Protein AF-A0A5Q3Q144-F1 (afdb_monomer)

Organism: NCBI:txid2665642

Structure (mmCIF, N/CA/C/O backbone):
data_AF-A0A5Q3Q144-F1
#
_entry.id   AF-A0A5Q3Q144-F1
#
loop_
_atom_site.group_PDB
_atom_site.id
_atom_site.type_symbol
_atom_site.label_atom_id
_atom_site.label_alt_id
_atom_site.label_comp_id
_atom_site.label_asym_id
_atom_site.label_entity_id
_atom_site.label_seq_id
_atom_site.pdbx_PDB_ins_code
_atom_site.Cartn_x
_atom_site.Cartn_y
_atom_site.Cartn_z
_atom_site.occupancy
_atom_site.B_iso_or_equiv
_atom_site.auth_seq_id
_atom_site.auth_comp_id
_atom_site.auth_asym_id
_atom_site.auth_atom_id
_atom_site.pdbx_PDB_model_num
ATOM 1 N N . MET A 1 1 ? 3.109 9.554 6.304 1.00 51.41 1 MET A N 1
ATOM 2 C CA . MET A 1 1 ? 3.417 8.828 5.054 1.00 51.41 1 MET A CA 1
ATOM 3 C C . MET A 1 1 ? 4.823 8.225 5.031 1.00 51.41 1 MET A C 1
ATOM 5 O O . MET A 1 1 ? 4.987 7.170 4.444 1.00 51.41 1 MET A O 1
ATOM 9 N N . SER A 1 2 ? 5.820 8.830 5.691 1.00 55.38 2 SER A N 1
ATOM 10 C CA . SER A 1 2 ? 7.223 8.410 5.558 1.00 55.38 2 SER A CA 1
ATOM 11 C C . SER A 1 2 ? 7.520 6.942 5.891 1.00 55.38 2 SER A C 1
ATOM 13 O O . SER A 1 2 ? 8.090 6.265 5.060 1.00 55.38 2 SER A O 1
ATOM 15 N N . ILE A 1 3 ? 7.108 6.381 7.034 1.00 58.44 3 ILE A N 1
ATOM 16 C CA . ILE A 1 3 ? 7.513 4.996 7.369 1.00 58.44 3 ILE A CA 1
ATOM 17 C C . ILE A 1 3 ? 6.917 3.928 6.423 1.00 58.44 3 ILE A C 1
ATOM 19 O O . ILE A 1 3 ? 7.567 2.921 6.159 1.00 58.44 3 ILE A O 1
ATOM 23 N N . LEU A 1 4 ? 5.719 4.167 5.869 1.00 63.44 4 LEU A N 1
ATOM 24 C CA . LEU A 1 4 ? 5.067 3.252 4.920 1.00 63.44 4 LEU A CA 1
ATOM 25 C C . LEU A 1 4 ? 5.776 3.209 3.560 1.00 63.44 4 LEU A C 1
ATOM 27 O O . LEU A 1 4 ? 5.794 2.166 2.915 1.00 63.44 4 LEU A O 1
ATOM 31 N N . SER A 1 5 ? 6.453 4.289 3.155 1.00 63.72 5 SER A N 1
ATOM 32 C CA . SER A 1 5 ? 7.066 4.366 1.823 1.00 63.72 5 SER A CA 1
ATOM 33 C C . SER A 1 5 ? 8.206 3.364 1.602 1.00 63.72 5 SER A C 1
ATOM 35 O O . SER A 1 5 ? 8.614 3.151 0.463 1.00 63.72 5 SER A O 1
ATOM 37 N N . ILE A 1 6 ? 8.738 2.762 2.674 1.00 68.62 6 ILE A N 1
ATOM 38 C CA . ILE A 1 6 ? 9.737 1.683 2.600 1.00 68.62 6 ILE A CA 1
ATOM 39 C C . ILE A 1 6 ? 9.110 0.388 2.067 1.00 68.62 6 ILE A C 1
ATOM 41 O O . ILE A 1 6 ? 9.762 -0.336 1.314 1.00 68.62 6 ILE A O 1
ATOM 45 N N . ASN A 1 7 ? 7.866 0.098 2.455 1.00 73.12 7 ASN A N 1
ATOM 46 C CA . ASN A 1 7 ? 7.149 -1.113 2.053 1.00 73.12 7 ASN A CA 1
ATOM 47 C C . ASN A 1 7 ? 6.651 -1.036 0.611 1.00 73.12 7 ASN A C 1
ATOM 49 O O . ASN A 1 7 ? 6.698 -2.013 -0.127 1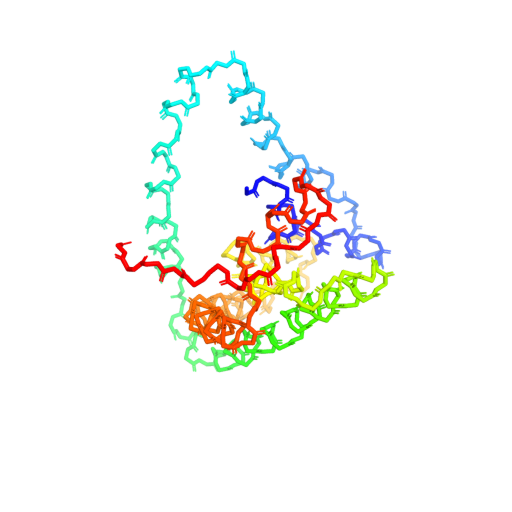.00 73.12 7 ASN A O 1
ATOM 53 N N . ASP A 1 8 ? 6.220 0.152 0.212 1.00 70.94 8 ASP A N 1
ATOM 54 C CA . ASP A 1 8 ? 5.483 0.354 -1.028 1.00 70.94 8 ASP A CA 1
ATOM 55 C C . ASP A 1 8 ? 6.368 0.236 -2.294 1.00 70.94 8 ASP A C 1
ATOM 57 O O . ASP A 1 8 ? 5.871 0.108 -3.411 1.00 70.94 8 ASP A O 1
ATOM 61 N N . GLY A 1 9 ? 7.697 0.267 -2.147 1.00 72.56 9 GLY A N 1
ATOM 62 C CA . GLY A 1 9 ? 8.653 0.220 -3.257 1.00 72.56 9 GLY A CA 1
ATOM 63 C C . GLY A 1 9 ? 9.299 -1.152 -3.515 1.00 72.56 9 GLY A C 1
ATOM 64 O O . GLY A 1 9 ? 9.099 -2.112 -2.771 1.00 72.56 9 GLY A O 1
ATOM 65 N N . PRO A 1 10 ? 10.189 -1.245 -4.523 1.00 76.56 10 PRO A N 1
ATOM 66 C CA . PRO A 1 10 ? 10.924 -2.474 -4.849 1.00 76.56 10 PRO A CA 1
ATOM 67 C C . PRO A 1 10 ? 11.823 -2.982 -3.714 1.00 76.56 10 PRO A C 1
ATOM 69 O O . PRO A 1 10 ? 12.289 -4.117 -3.754 1.00 76.56 10 PRO A O 1
ATOM 72 N N . PHE A 1 11 ? 12.085 -2.152 -2.704 1.00 78.62 11 PHE A N 1
ATOM 73 C CA . PHE A 1 11 ? 13.064 -2.412 -1.660 1.00 78.62 11 PHE A CA 1
ATOM 74 C C . PHE A 1 11 ? 12.832 -3.733 -0.909 1.00 78.62 11 PHE A C 1
ATOM 76 O O . PHE A 1 11 ? 13.734 -4.570 -0.886 1.0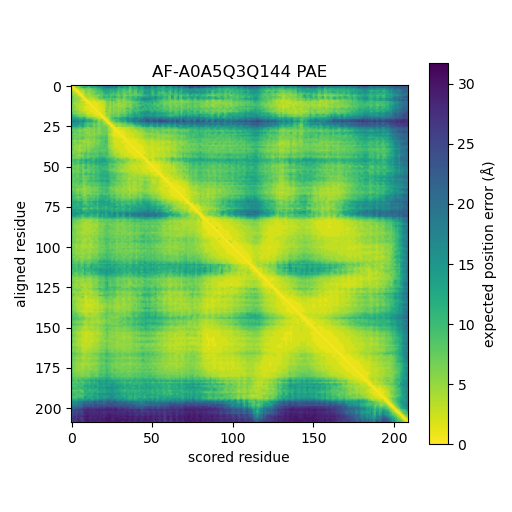0 78.62 11 PHE A O 1
ATOM 83 N N . LEU A 1 12 ? 11.638 -3.965 -0.348 1.00 79.12 12 LEU A N 1
ATOM 84 C CA . LEU A 1 12 ? 11.364 -5.211 0.382 1.00 79.12 12 LEU A CA 1
ATOM 85 C C . LEU A 1 12 ? 11.412 -6.445 -0.527 1.00 79.12 12 LEU A C 1
ATOM 87 O O . LEU A 1 12 ? 11.898 -7.495 -0.111 1.00 79.12 12 LEU A O 1
ATOM 91 N N . THR A 1 13 ? 10.972 -6.305 -1.781 1.00 80.50 13 THR A N 1
ATOM 92 C CA . THR A 1 13 ? 11.043 -7.390 -2.774 1.00 80.50 13 THR A CA 1
ATOM 93 C C . THR A 1 13 ? 12.497 -7.768 -3.054 1.00 80.50 13 THR A C 1
ATOM 95 O O . THR A 1 13 ? 12.847 -8.947 -3.058 1.00 80.50 13 THR A O 1
ATOM 98 N N . MET A 1 14 ? 13.374 -6.777 -3.212 1.00 78.25 14 MET A N 1
ATOM 99 C CA . MET A 1 14 ? 14.794 -7.024 -3.456 1.00 78.25 14 MET A CA 1
ATOM 100 C C . MET A 1 14 ? 15.524 -7.555 -2.212 1.00 78.25 14 MET A C 1
ATOM 102 O O . MET A 1 14 ? 16.430 -8.370 -2.363 1.00 78.25 14 MET A O 1
ATOM 106 N N . ILE A 1 15 ? 15.117 -7.187 -0.987 1.00 77.75 15 ILE A N 1
ATOM 107 C CA . ILE A 1 15 ? 15.613 -7.861 0.231 1.00 77.75 15 ILE A CA 1
ATOM 108 C C . ILE A 1 15 ? 15.224 -9.335 0.218 1.00 77.75 15 ILE A C 1
ATOM 110 O O . ILE A 1 15 ? 16.066 -10.178 0.511 1.00 77.75 15 ILE A O 1
ATOM 114 N N . ALA A 1 16 ? 13.969 -9.656 -0.107 1.00 79.25 16 ALA A N 1
ATOM 115 C CA . ALA A 1 16 ? 13.507 -11.039 -0.142 1.00 79.25 16 ALA A CA 1
ATOM 116 C C . ALA A 1 16 ? 14.292 -11.867 -1.174 1.00 79.25 16 ALA A C 1
ATOM 118 O O . ALA A 1 16 ? 14.718 -12.978 -0.864 1.00 79.25 16 ALA A O 1
ATOM 119 N N . MET A 1 17 ? 14.559 -11.308 -2.360 1.00 76.88 17 MET A N 1
ATOM 120 C CA . MET A 1 17 ? 15.412 -11.949 -3.370 1.00 76.88 17 MET A CA 1
ATOM 121 C C . MET A 1 17 ? 16.868 -12.091 -2.912 1.00 76.88 17 MET A C 1
ATOM 123 O O . MET A 1 17 ? 17.467 -13.148 -3.111 1.00 76.88 17 MET A O 1
ATOM 127 N N . GLY A 1 18 ? 17.423 -11.073 -2.249 1.00 75.25 18 GLY A N 1
ATOM 128 C CA . GLY A 1 18 ? 18.768 -11.139 -1.677 1.00 75.25 18 GLY A CA 1
ATOM 129 C C . GLY A 1 18 ? 18.888 -12.188 -0.567 1.00 75.25 18 GLY A C 1
ATOM 130 O O . GLY A 1 18 ? 19.831 -12.973 -0.551 1.00 75.25 18 GLY A O 1
ATOM 131 N N . ALA A 1 19 ? 17.890 -12.282 0.316 1.00 77.06 19 ALA A N 1
ATOM 132 C CA . ALA A 1 19 ? 17.816 -13.308 1.357 1.00 77.06 19 ALA A CA 1
ATOM 133 C C . ALA A 1 19 ? 17.632 -14.724 0.781 1.00 77.06 19 ALA A C 1
ATOM 135 O O . ALA A 1 19 ? 18.116 -15.690 1.368 1.00 77.06 19 ALA A O 1
ATOM 136 N N . ALA A 1 20 ? 16.973 -14.851 -0.375 1.00 76.94 20 ALA A N 1
ATOM 137 C CA . ALA A 1 20 ? 16.845 -16.104 -1.118 1.00 76.94 20 ALA A CA 1
ATOM 138 C C . ALA A 1 20 ? 18.122 -16.497 -1.893 1.00 76.94 20 ALA A C 1
ATOM 140 O O . ALA A 1 20 ? 18.143 -17.553 -2.523 1.00 76.94 20 ALA A O 1
ATOM 141 N N . GLY A 1 21 ? 19.178 -15.672 -1.859 1.00 69.50 21 GLY A N 1
ATOM 142 C CA . GLY A 1 21 ? 20.441 -15.919 -2.562 1.00 69.50 21 GLY A CA 1
ATOM 143 C C . GLY A 1 21 ? 20.379 -15.668 -4.071 1.00 69.50 21 GLY A C 1
ATOM 144 O O . GLY A 1 21 ? 21.269 -16.101 -4.796 1.00 69.50 21 GLY A O 1
ATOM 145 N N . LEU A 1 22 ? 19.331 -14.988 -4.546 1.00 63.69 22 LEU A N 1
ATOM 146 C CA . LEU A 1 22 ? 19.106 -14.699 -5.965 1.00 63.69 22 LEU A CA 1
ATOM 147 C C . LEU A 1 22 ? 19.745 -13.373 -6.412 1.00 63.69 22 LEU A C 1
ATOM 149 O O . LEU A 1 22 ? 19.757 -13.078 -7.602 1.00 63.69 22 LEU A O 1
ATOM 153 N N . ALA A 1 23 ? 20.250 -12.562 -5.474 1.00 60.78 23 ALA A N 1
ATOM 154 C CA . ALA A 1 23 ? 20.823 -11.246 -5.743 1.00 60.78 23 ALA A CA 1
ATOM 155 C C . ALA A 1 23 ? 21.783 -10.786 -4.634 1.00 60.78 23 ALA A C 1
ATOM 157 O O . ALA A 1 23 ? 21.628 -11.172 -3.474 1.00 60.78 23 ALA A O 1
ATOM 158 N N . ASP A 1 24 ? 22.717 -9.891 -4.968 1.00 64.94 24 ASP A N 1
ATOM 159 C CA . ASP A 1 24 ? 23.461 -9.127 -3.963 1.00 64.94 24 ASP A CA 1
ATOM 160 C C . ASP A 1 24 ? 22.521 -8.188 -3.190 1.00 64.94 24 ASP A C 1
ATOM 162 O O . ASP A 1 24 ? 21.544 -7.661 -3.731 1.00 64.94 24 ASP A O 1
ATOM 166 N N . PHE A 1 25 ? 22.817 -7.956 -1.905 1.00 65.75 25 PHE A N 1
ATOM 167 C CA . PHE A 1 25 ? 22.013 -7.066 -1.067 1.00 65.75 25 PHE A CA 1
ATOM 168 C C . PHE A 1 25 ? 21.933 -5.662 -1.705 1.00 65.75 25 PHE A C 1
ATOM 170 O O . PHE A 1 25 ? 22.972 -5.026 -1.910 1.00 65.75 25 PHE A O 1
ATOM 177 N N . PRO A 1 26 ? 20.728 -5.131 -1.989 1.00 69.25 26 PRO A N 1
ATOM 178 C CA . PRO A 1 26 ? 20.537 -3.926 -2.797 1.00 69.25 26 PRO A CA 1
ATOM 179 C C . PRO A 1 26 ? 20.768 -2.649 -1.965 1.00 69.25 26 PRO A C 1
ATOM 181 O O . PRO A 1 26 ? 19.877 -1.809 -1.814 1.00 69.25 26 PRO A O 1
ATOM 184 N N . LEU A 1 27 ? 21.973 -2.485 -1.408 1.00 71.75 27 LEU A N 1
ATOM 185 C CA . LEU A 1 27 ? 22.324 -1.390 -0.494 1.00 71.75 27 LEU A CA 1
ATOM 186 C C . LEU A 1 27 ? 22.074 -0.009 -1.118 1.00 71.75 27 LEU A C 1
ATOM 188 O O . LEU A 1 27 ? 21.616 0.908 -0.443 1.00 71.75 27 LEU A O 1
ATOM 192 N N . MET A 1 28 ? 22.318 0.133 -2.422 1.00 75.00 28 MET A N 1
ATOM 193 C CA . MET A 1 28 ? 22.065 1.390 -3.130 1.00 75.00 28 MET A CA 1
ATOM 194 C C . MET A 1 28 ? 20.574 1.711 -3.249 1.00 75.00 28 MET A C 1
ATOM 196 O O . MET A 1 28 ? 20.193 2.867 -3.089 1.00 75.00 28 MET A O 1
ATOM 200 N N . ALA A 1 29 ? 19.715 0.709 -3.453 1.00 72.56 29 ALA A N 1
ATOM 201 C CA . ALA A 1 29 ? 18.271 0.929 -3.478 1.00 72.56 29 ALA A CA 1
ATOM 202 C C . ALA A 1 29 ? 17.721 1.285 -2.089 1.00 72.56 29 ALA A C 1
ATOM 204 O O . ALA A 1 29 ? 16.831 2.127 -1.976 1.00 72.56 29 ALA A O 1
ATOM 205 N N . LEU A 1 30 ? 18.291 0.693 -1.033 1.00 71.00 30 LEU A N 1
ATOM 206 C CA . LEU A 1 30 ? 17.984 1.052 0.351 1.00 71.00 30 LEU A CA 1
ATOM 207 C C . LEU A 1 30 ? 18.304 2.522 0.632 1.00 71.00 30 LEU A C 1
ATOM 209 O O . LEU A 1 30 ? 17.456 3.270 1.122 1.00 71.00 30 LEU A O 1
ATOM 213 N N . LEU A 1 31 ? 19.521 2.945 0.288 1.00 77.81 31 LEU A N 1
ATOM 214 C CA . LEU A 1 31 ? 19.949 4.329 0.462 1.00 77.81 31 LEU A CA 1
ATOM 215 C C . LEU A 1 31 ? 19.088 5.283 -0.371 1.00 77.81 31 LEU A C 1
ATOM 217 O O . LEU A 1 31 ? 18.663 6.311 0.149 1.00 77.81 31 LEU A O 1
ATOM 221 N N . ALA A 1 32 ? 18.759 4.926 -1.615 1.00 78.19 32 ALA A N 1
ATOM 222 C CA . ALA A 1 32 ? 17.892 5.731 -2.473 1.00 78.19 32 ALA A CA 1
ATOM 223 C C . ALA A 1 32 ? 16.471 5.905 -1.905 1.00 78.19 32 ALA A C 1
ATOM 225 O O . ALA A 1 32 ? 15.884 6.972 -2.069 1.00 78.19 32 ALA A O 1
ATOM 226 N N . ALA A 1 33 ? 15.927 4.899 -1.213 1.00 73.44 33 ALA A N 1
ATOM 227 C CA . ALA A 1 33 ? 14.609 4.982 -0.582 1.00 73.44 33 ALA A CA 1
ATOM 228 C C . ALA A 1 33 ? 14.626 5.771 0.742 1.00 73.44 33 ALA A C 1
ATOM 230 O O . ALA A 1 33 ? 13.709 6.545 1.020 1.00 73.44 33 ALA A O 1
ATOM 231 N N . ILE A 1 34 ? 15.666 5.595 1.564 1.00 79.06 34 ILE A N 1
ATOM 232 C CA . ILE A 1 34 ? 15.762 6.227 2.890 1.00 79.06 34 ILE A CA 1
ATOM 233 C C . ILE A 1 34 ? 16.235 7.681 2.806 1.00 79.06 34 ILE A C 1
ATOM 235 O O . ILE A 1 34 ? 15.768 8.520 3.577 1.00 79.06 34 ILE A O 1
ATOM 239 N N . LEU A 1 35 ? 17.152 8.014 1.896 1.00 85.56 35 LEU A N 1
ATOM 240 C CA . LEU A 1 35 ? 17.786 9.334 1.865 1.00 85.56 35 LEU A CA 1
ATOM 241 C C . LEU A 1 35 ? 16.777 10.489 1.690 1.00 85.56 35 LEU A C 1
ATOM 243 O O . LEU A 1 35 ? 16.845 11.431 2.482 1.00 85.56 35 LEU A O 1
ATOM 247 N N . PRO A 1 36 ? 15.796 10.434 0.764 1.00 84.19 36 PRO A N 1
ATOM 248 C CA . PRO A 1 36 ? 14.777 11.479 0.646 1.00 84.19 36 PRO A CA 1
ATOM 249 C C . PRO A 1 36 ? 13.930 11.615 1.913 1.00 84.19 36 PRO A C 1
ATOM 251 O O . PRO A 1 36 ? 13.576 12.725 2.309 1.00 84.19 36 PRO A O 1
ATOM 254 N N . MET A 1 37 ? 13.648 10.495 2.584 1.00 83.81 37 MET A N 1
ATOM 255 C CA . MET A 1 37 ? 12.914 10.489 3.845 1.00 83.81 37 MET A CA 1
ATOM 256 C C . MET A 1 37 ? 13.701 11.192 4.951 1.00 83.81 37 MET A C 1
ATOM 258 O O . MET A 1 37 ? 13.143 12.040 5.646 1.00 83.81 37 MET A O 1
ATOM 262 N N . LEU A 1 38 ? 14.986 10.861 5.106 1.00 86.31 38 LEU A N 1
ATOM 263 C CA . LEU A 1 38 ? 15.853 11.485 6.105 1.00 86.31 38 LEU A CA 1
ATOM 264 C C . LEU A 1 38 ? 16.005 12.981 5.847 1.00 86.31 38 LEU A C 1
ATOM 266 O O . LEU A 1 38 ? 15.878 13.774 6.777 1.00 86.31 38 LEU A O 1
ATOM 270 N N . LEU A 1 39 ? 16.218 13.374 4.591 1.00 88.19 39 LEU A N 1
ATOM 271 C CA . LEU A 1 39 ? 16.302 14.782 4.213 1.00 88.19 39 LEU A CA 1
ATOM 272 C C . LEU A 1 39 ? 14.996 15.519 4.523 1.00 88.19 39 LEU A C 1
ATOM 274 O O . LEU A 1 39 ? 15.032 16.573 5.155 1.00 88.19 39 LEU A O 1
ATOM 278 N N . GLY A 1 40 ? 13.847 14.947 4.153 1.00 87.38 40 GLY A N 1
ATOM 279 C CA . GLY A 1 40 ? 12.536 15.517 4.468 1.00 87.38 40 GLY A CA 1
ATOM 280 C C . GLY A 1 40 ? 12.287 15.633 5.974 1.00 87.38 40 GLY A C 1
ATOM 281 O O . GLY A 1 40 ? 11.788 16.656 6.437 1.00 87.38 40 GLY A O 1
ATOM 282 N N . PHE A 1 41 ? 12.691 14.627 6.753 1.00 87.31 41 PHE A N 1
ATOM 283 C CA . PHE A 1 41 ? 12.573 14.631 8.211 1.00 87.31 41 PHE A CA 1
ATOM 284 C C . PHE A 1 41 ? 13.456 15.701 8.864 1.00 87.31 41 PHE A C 1
ATOM 286 O O . PHE A 1 41 ? 12.990 16.436 9.734 1.00 87.31 41 PHE A O 1
ATOM 293 N N . ILE A 1 42 ? 14.719 15.815 8.444 1.00 91.19 42 ILE A N 1
ATOM 294 C CA . ILE A 1 42 ? 15.658 16.810 8.978 1.00 91.19 42 ILE A CA 1
ATOM 295 C C . ILE A 1 42 ? 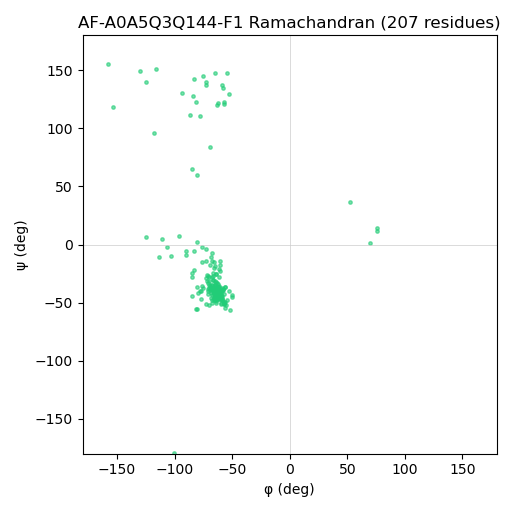15.190 18.223 8.614 1.00 91.19 42 ILE A C 1
ATOM 297 O O . ILE A 1 42 ? 15.115 19.084 9.487 1.00 91.19 42 ILE A O 1
ATOM 301 N N . LEU A 1 43 ? 14.825 18.460 7.351 1.00 89.31 43 LEU A N 1
ATOM 302 C CA . LEU A 1 43 ? 14.367 19.771 6.884 1.00 89.31 43 LEU A CA 1
ATOM 303 C C . LEU A 1 43 ? 13.033 20.179 7.520 1.00 89.31 43 LEU A C 1
ATOM 305 O O . LEU A 1 43 ? 12.884 21.328 7.932 1.00 89.31 43 LEU A O 1
ATOM 309 N N . GLY A 1 44 ? 12.089 19.243 7.638 1.00 87.25 44 GLY A N 1
ATOM 310 C CA . GLY A 1 44 ? 10.773 19.496 8.223 1.00 87.25 44 GLY A CA 1
ATOM 311 C C . GLY A 1 44 ? 10.818 19.806 9.720 1.00 87.25 44 GLY A C 1
ATOM 312 O O . GLY A 1 44 ? 10.040 20.635 10.184 1.00 87.25 44 GLY A O 1
ATOM 313 N N . ASN A 1 45 ? 11.743 19.185 10.464 1.00 90.12 45 ASN A N 1
ATOM 314 C CA . ASN A 1 45 ? 11.949 19.481 11.886 1.00 90.12 45 ASN A CA 1
ATOM 315 C C . ASN A 1 45 ? 12.877 20.684 12.124 1.00 90.12 45 ASN A C 1
ATOM 317 O O . ASN A 1 45 ? 12.761 21.351 13.147 1.00 90.12 45 ASN A O 1
ATOM 321 N N . GLY A 1 46 ? 13.809 20.959 11.207 1.00 90.81 46 GLY A N 1
ATOM 322 C CA . GLY A 1 46 ? 14.802 22.024 11.357 1.00 90.81 46 GLY A CA 1
ATOM 323 C C . GLY A 1 46 ? 14.312 23.420 10.965 1.00 90.81 46 GLY A C 1
ATOM 324 O O . GLY A 1 46 ? 14.900 24.410 11.398 1.00 90.81 46 GLY A O 1
ATOM 325 N N . SER A 1 47 ? 13.263 23.539 10.143 1.00 92.44 47 SER A N 1
ATOM 326 C CA . SER A 1 47 ? 12.742 24.840 9.709 1.00 92.44 47 SER A CA 1
ATOM 327 C C . SER A 1 47 ? 11.256 24.793 9.355 1.00 92.44 47 SER A C 1
ATOM 329 O O . SER A 1 47 ? 10.860 24.166 8.372 1.00 92.44 47 SER A O 1
ATOM 331 N N . GLU A 1 48 ? 10.436 25.558 10.083 1.00 89.25 48 GLU A N 1
ATOM 332 C CA . GLU A 1 48 ? 9.013 25.718 9.747 1.00 89.25 48 GLU A CA 1
ATOM 333 C C . GLU A 1 48 ? 8.812 26.346 8.364 1.00 89.25 48 GLU A C 1
ATOM 335 O O . GLU A 1 48 ? 7.949 25.914 7.610 1.00 89.25 48 GLU A O 1
ATOM 340 N N . ARG A 1 49 ? 9.676 27.288 7.962 1.00 90.38 49 ARG A N 1
ATOM 341 C CA . ARG A 1 49 ? 9.602 27.906 6.631 1.00 90.38 49 ARG A CA 1
ATOM 342 C C . ARG A 1 49 ? 9.826 26.888 5.510 1.00 90.38 49 ARG A C 1
ATOM 344 O O . ARG A 1 49 ? 9.160 26.966 4.482 1.00 90.38 49 ARG A O 1
ATOM 351 N N . ALA A 1 50 ? 10.758 25.948 5.691 1.00 86.19 50 ALA A N 1
ATOM 352 C CA . ALA A 1 50 ? 10.995 24.882 4.719 1.00 86.19 50 ALA A CA 1
ATOM 353 C C . ALA A 1 50 ? 9.816 23.899 4.670 1.00 86.19 50 ALA A C 1
ATOM 355 O O . ALA A 1 50 ? 9.381 23.527 3.580 1.00 86.19 50 ALA A O 1
ATOM 356 N N . ARG A 1 51 ? 9.259 23.530 5.832 1.00 87.62 51 ARG A N 1
ATOM 357 C CA . ARG A 1 51 ? 8.050 22.699 5.929 1.00 87.62 51 ARG A CA 1
ATOM 358 C C . ARG A 1 51 ? 6.879 23.330 5.177 1.00 87.62 51 ARG A C 1
ATOM 360 O O . ARG A 1 51 ? 6.273 22.669 4.340 1.00 87.62 51 ARG A O 1
ATOM 367 N N . ASP A 1 52 ? 6.596 24.601 5.439 1.00 89.31 52 ASP A N 1
ATOM 368 C CA . ASP A 1 52 ? 5.436 25.291 4.870 1.00 89.31 52 ASP A CA 1
ATOM 369 C C . ASP A 1 52 ? 5.609 25.541 3.363 1.00 89.31 52 ASP A C 1
ATOM 371 O O . ASP A 1 52 ? 4.641 25.481 2.605 1.00 89.31 52 ASP A O 1
ATOM 375 N N . PHE A 1 53 ? 6.851 25.743 2.906 1.00 89.44 53 PHE A N 1
ATOM 376 C CA . PHE A 1 53 ? 7.180 25.823 1.482 1.00 89.44 53 PHE A CA 1
ATOM 377 C C . PHE A 1 53 ? 6.982 24.484 0.747 1.00 89.44 53 PHE A C 1
ATOM 379 O O . PHE A 1 53 ? 6.508 24.475 -0.388 1.00 89.44 53 PHE A O 1
ATOM 386 N N . LEU A 1 54 ? 7.319 23.354 1.380 1.00 86.75 54 LEU A N 1
ATOM 387 C CA . LEU A 1 54 ? 7.219 22.016 0.778 1.00 86.75 54 LEU A CA 1
ATOM 388 C C . LEU A 1 54 ? 5.822 21.385 0.907 1.00 86.75 54 LEU A C 1
ATOM 390 O O . LEU A 1 54 ? 5.453 20.562 0.070 1.00 86.75 54 LEU A O 1
ATOM 394 N N . ALA A 1 55 ? 5.026 21.785 1.904 1.00 85.00 55 ALA A N 1
ATOM 395 C CA . ALA A 1 55 ? 3.674 21.276 2.154 1.00 85.00 55 ALA A CA 1
ATOM 396 C C . ALA A 1 55 ? 2.728 21.279 0.927 1.00 85.00 55 ALA A C 1
ATOM 398 O O . ALA A 1 55 ? 2.058 20.270 0.693 1.00 85.00 55 ALA A O 1
ATOM 399 N N . PRO A 1 56 ? 2.645 22.342 0.097 1.00 86.88 56 PRO A N 1
ATOM 400 C CA . PRO A 1 56 ? 1.806 22.313 -1.105 1.00 86.88 56 PRO A CA 1
ATOM 401 C C . PRO A 1 56 ? 2.333 21.376 -2.205 1.00 86.88 56 PRO A C 1
ATOM 403 O O . PRO A 1 56 ? 1.565 21.001 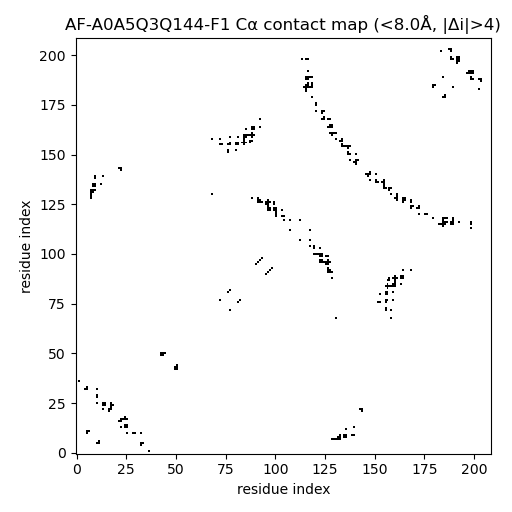-3.092 1.00 86.88 56 PRO A O 1
ATOM 406 N N . GLY A 1 57 ? 3.608 20.970 -2.149 1.00 85.38 57 GLY A N 1
ATOM 407 C CA . GLY A 1 57 ? 4.227 20.088 -3.137 1.00 85.38 57 GLY A CA 1
ATOM 408 C C . GLY A 1 57 ? 3.531 18.731 -3.242 1.00 85.38 57 GLY A C 1
ATOM 409 O O . GLY A 1 57 ? 3.286 18.258 -4.348 1.00 85.38 57 GLY A O 1
ATOM 410 N N . GLU A 1 58 ? 3.116 18.146 -2.115 1.00 81.31 58 GLU A N 1
ATOM 411 C CA . GLU A 1 58 ? 2.397 16.864 -2.092 1.00 81.31 58 GLU A CA 1
ATOM 412 C C . GLU A 1 58 ? 1.098 16.923 -2.910 1.00 81.31 58 GLU A C 1
ATOM 414 O O . GLU A 1 58 ? 0.845 16.066 -3.758 1.00 81.31 58 GLU A O 1
ATOM 419 N N . ARG A 1 59 ? 0.303 17.984 -2.720 1.00 84.44 59 ARG A N 1
ATOM 420 C CA . ARG A 1 59 ? -0.987 18.163 -3.407 1.00 84.44 59 ARG A CA 1
ATOM 421 C C . ARG A 1 59 ? -0.831 18.321 -4.915 1.00 84.44 59 ARG A C 1
ATOM 423 O O . ARG A 1 59 ? -1.721 17.918 -5.657 1.00 84.44 59 ARG A O 1
ATOM 430 N N . LEU A 1 60 ? 0.281 18.907 -5.359 1.00 87.62 60 LEU A N 1
ATOM 431 C CA . LEU A 1 60 ? 0.601 19.041 -6.778 1.00 87.62 60 LEU A CA 1
ATOM 432 C C . LEU A 1 60 ? 1.102 17.719 -7.364 1.00 87.62 60 LEU A C 1
ATOM 434 O O . LEU A 1 60 ? 0.713 17.373 -8.472 1.00 87.62 60 LEU A O 1
ATOM 438 N N . ILE A 1 61 ? 1.916 16.954 -6.632 1.00 86.25 61 ILE A N 1
ATOM 439 C CA . ILE A 1 61 ? 2.499 15.701 -7.133 1.00 86.25 61 ILE A CA 1
ATOM 440 C C . ILE A 1 61 ? 1.428 14.633 -7.385 1.00 86.25 61 ILE A C 1
ATOM 442 O O . ILE A 1 61 ? 1.529 13.927 -8.384 1.00 86.25 61 ILE A O 1
ATOM 446 N N . ILE A 1 62 ? 0.389 14.529 -6.545 1.00 85.12 62 ILE A N 1
ATOM 447 C CA . ILE A 1 62 ? -0.670 13.506 -6.679 1.00 85.12 62 ILE A CA 1
ATOM 448 C C . ILE A 1 62 ? -1.298 13.465 -8.092 1.00 85.12 62 ILE A C 1
ATOM 450 O O . ILE A 1 62 ? -1.255 12.401 -8.716 1.00 85.12 62 ILE A O 1
ATOM 454 N N . PRO A 1 63 ? -1.855 14.562 -8.648 1.00 85.44 63 PRO A N 1
ATOM 455 C CA . PRO A 1 63 ? -2.453 14.531 -9.982 1.00 85.44 63 PRO A CA 1
ATOM 456 C C . PRO A 1 63 ? -1.433 14.273 -11.100 1.00 85.44 63 PRO A C 1
ATOM 458 O O . PRO A 1 63 ? -1.759 13.563 -12.049 1.00 85.44 63 PRO A O 1
ATOM 461 N N . PHE A 1 64 ? -0.197 14.779 -10.998 1.00 88.12 64 PHE A N 1
ATOM 462 C CA . PHE A 1 64 ? 0.843 14.502 -12.001 1.00 88.12 64 PHE A CA 1
ATOM 463 C C . PHE A 1 64 ? 1.312 13.047 -11.963 1.00 88.12 64 PHE A C 1
ATOM 465 O O . PHE A 1 64 ? 1.500 12.444 -13.016 1.00 88.12 64 PHE A O 1
ATOM 472 N N . ALA A 1 65 ? 1.455 12.462 -10.772 1.00 82.31 65 ALA A N 1
ATOM 473 C CA . ALA A 1 65 ? 1.792 11.054 -10.603 1.00 82.31 65 ALA A CA 1
ATOM 474 C C . ALA A 1 65 ? 0.676 10.156 -11.152 1.00 82.31 65 ALA A C 1
ATOM 476 O O . ALA A 1 65 ? 0.959 9.208 -11.881 1.00 82.31 65 ALA A O 1
ATOM 477 N N . ALA A 1 66 ? -0.588 10.492 -10.875 1.00 82.12 66 ALA A N 1
ATOM 478 C CA . ALA A 1 66 ? -1.737 9.782 -11.432 1.00 82.12 66 ALA A CA 1
ATOM 479 C C . ALA A 1 66 ? -1.801 9.899 -12.965 1.00 82.12 66 ALA A C 1
ATOM 481 O O . ALA A 1 66 ? -2.051 8.907 -13.647 1.00 82.12 66 ALA A O 1
ATOM 482 N N . PHE A 1 67 ? -1.527 11.085 -13.518 1.00 85.56 67 PHE A N 1
ATOM 483 C CA . PHE A 1 67 ? -1.477 11.292 -14.964 1.00 85.56 67 PHE A CA 1
ATOM 484 C C . PHE A 1 67 ? -0.331 10.514 -15.617 1.00 85.56 67 PHE A C 1
ATOM 486 O O . PHE A 1 67 ? -0.559 9.825 -16.604 1.00 85.56 67 PHE A O 1
ATOM 493 N N . ALA A 1 68 ? 0.881 10.579 -15.060 1.00 83.62 68 ALA A N 1
ATOM 494 C CA . ALA A 1 68 ? 2.035 9.836 -15.562 1.00 83.62 68 ALA A CA 1
ATOM 495 C C . ALA A 1 68 ? 1.798 8.319 -15.515 1.00 83.62 68 ALA A C 1
ATOM 497 O O . ALA A 1 68 ? 2.127 7.616 -16.468 1.00 83.62 68 ALA A O 1
ATOM 498 N N . LEU A 1 69 ? 1.166 7.828 -14.444 1.00 79.69 69 LEU A N 1
ATOM 499 C CA . LEU A 1 69 ? 0.749 6.434 -14.315 1.00 79.69 69 LEU A CA 1
ATOM 500 C C . LEU A 1 69 ? -0.264 6.059 -15.400 1.00 79.69 69 LEU A C 1
ATOM 502 O O . LEU A 1 69 ? -0.085 5.043 -16.058 1.00 79.69 69 LEU A O 1
ATOM 506 N N . GLY A 1 70 ? -1.281 6.892 -15.634 1.00 78.12 70 GLY A N 1
ATOM 507 C CA . GLY A 1 70 ? -2.260 6.671 -16.701 1.00 78.12 70 GLY A CA 1
ATOM 508 C C . GLY A 1 70 ? -1.646 6.704 -18.105 1.00 78.12 70 GLY A C 1
ATOM 509 O O . GLY A 1 70 ? -1.958 5.853 -18.931 1.00 78.12 70 GLY A O 1
ATOM 510 N N . ALA A 1 71 ? -0.746 7.653 -18.364 1.00 82.69 71 ALA A N 1
ATOM 511 C CA . ALA A 1 71 ? -0.076 7.823 -19.652 1.00 82.69 71 ALA A CA 1
ATOM 512 C C . ALA A 1 71 ? 0.954 6.719 -19.951 1.00 82.69 71 ALA A C 1
ATOM 514 O O . ALA A 1 71 ? 1.223 6.437 -21.115 1.00 82.69 71 ALA A O 1
ATOM 515 N N . GLY A 1 72 ? 1.532 6.101 -18.917 1.00 75.50 72 GLY A N 1
ATOM 516 C CA . GLY A 1 72 ? 2.519 5.027 -19.049 1.00 75.50 72 GLY A CA 1
ATOM 517 C C . GLY A 1 72 ? 1.931 3.629 -19.271 1.00 75.50 72 GLY A C 1
ATOM 518 O O . GLY A 1 72 ? 2.694 2.686 -19.469 1.00 75.50 72 GLY A O 1
ATOM 519 N N . ILE A 1 73 ? 0.604 3.463 -19.221 1.00 75.00 73 ILE A N 1
ATOM 520 C CA . ILE A 1 73 ? -0.046 2.160 -19.411 1.00 75.00 73 ILE A CA 1
ATOM 521 C C . ILE A 1 73 ? -0.167 1.837 -20.906 1.00 75.00 73 ILE A C 1
ATOM 523 O O . ILE A 1 73 ? -0.815 2.554 -21.665 1.00 75.00 73 ILE A O 1
ATOM 527 N N . ASP A 1 74 ? 0.396 0.699 -21.317 1.00 77.38 74 ASP A N 1
ATOM 528 C CA . ASP A 1 74 ? 0.181 0.137 -22.652 1.00 77.38 74 ASP A CA 1
ATOM 529 C C . ASP A 1 74 ? -1.188 -0.557 -22.720 1.00 77.38 74 ASP A C 1
ATOM 531 O O . ASP A 1 74 ? -1.402 -1.616 -22.121 1.00 77.38 74 ASP A O 1
ATOM 535 N N . PHE A 1 75 ? -2.124 0.029 -23.472 1.00 73.75 75 PHE A N 1
ATOM 536 C CA . PHE A 1 75 ? -3.473 -0.514 -23.648 1.00 73.75 75 PHE A CA 1
ATOM 537 C C . PHE A 1 75 ? -3.504 -1.870 -24.361 1.00 73.75 75 PHE A C 1
ATOM 539 O O . PHE A 1 75 ? -4.429 -2.647 -24.131 1.00 73.75 75 PHE A O 1
ATOM 546 N N . THR A 1 76 ? -2.504 -2.186 -25.184 1.00 77.50 76 THR A N 1
ATOM 547 C CA . THR A 1 76 ? -2.389 -3.480 -25.874 1.00 77.50 76 THR A CA 1
ATOM 548 C C . THR A 1 76 ? -2.102 -4.585 -24.865 1.00 77.50 76 THR A C 1
ATOM 550 O O . THR A 1 76 ? -2.760 -5.628 -24.859 1.00 77.50 76 THR A O 1
ATOM 553 N N . VAL A 1 77 ? -1.159 -4.326 -23.954 1.00 71.38 77 VAL A N 1
ATOM 554 C CA . VAL A 1 77 ? -0.813 -5.247 -22.865 1.00 71.38 77 VAL A CA 1
ATOM 555 C C . VAL A 1 77 ? -1.937 -5.285 -21.829 1.00 71.38 77 VAL A C 1
ATOM 557 O O . VAL A 1 77 ? -2.311 -6.363 -21.376 1.00 71.38 77 VAL A O 1
ATOM 560 N N . LEU A 1 78 ? -2.558 -4.146 -21.505 1.00 72.50 78 LEU A N 1
ATOM 561 C CA . LEU A 1 78 ? -3.695 -4.092 -20.583 1.00 72.50 78 LEU A CA 1
ATOM 562 C C . LEU A 1 78 ? -4.908 -4.877 -21.107 1.00 72.50 78 LEU A C 1
ATOM 564 O O . LEU A 1 78 ? -5.543 -5.594 -20.337 1.00 72.50 78 LEU A O 1
ATOM 568 N N . ALA A 1 79 ? -5.220 -4.792 -22.400 1.00 73.88 79 ALA A N 1
ATOM 569 C CA . ALA A 1 79 ? -6.324 -5.544 -22.995 1.00 73.88 79 ALA A CA 1
ATOM 570 C C . ALA A 1 79 ? -6.081 -7.064 -22.960 1.00 73.88 79 ALA A C 1
ATOM 572 O O . ALA A 1 79 ? -7.027 -7.828 -22.783 1.00 73.88 79 ALA A O 1
ATOM 573 N N . GLY A 1 80 ? -4.823 -7.502 -23.089 1.00 76.56 80 GLY A N 1
ATOM 574 C CA . GLY A 1 80 ? -4.452 -8.917 -23.023 1.00 76.56 80 GLY A CA 1
ATOM 575 C C . GLY A 1 80 ? -4.319 -9.457 -21.594 1.00 76.56 80 GLY A C 1
ATOM 576 O O . GLY A 1 80 ? -4.964 -10.439 -21.231 1.00 76.56 80 GLY A O 1
ATOM 577 N N . SER A 1 81 ? -3.481 -8.830 -20.766 1.00 71.75 81 SER A N 1
ATOM 578 C CA . SER A 1 81 ? -3.107 -9.325 -19.431 1.00 71.75 81 SER A CA 1
ATOM 579 C C . SER A 1 81 ? -3.744 -8.562 -18.265 1.00 71.75 81 SER A C 1
ATOM 581 O O . SER A 1 81 ? -3.531 -8.932 -17.108 1.00 71.75 81 SER A O 1
ATOM 583 N N . GLY A 1 82 ? -4.532 -7.516 -18.523 1.00 77.69 82 GLY A N 1
ATOM 584 C CA . GLY A 1 82 ? -5.133 -6.674 -17.483 1.00 77.69 82 GLY A CA 1
ATOM 585 C C . GLY A 1 82 ? -6.186 -7.386 -16.638 1.00 77.69 82 GLY A C 1
ATOM 586 O O . GLY A 1 82 ? -6.302 -7.085 -15.455 1.00 77.69 82 GLY A O 1
ATOM 587 N N . ALA A 1 83 ? -6.882 -8.392 -17.181 1.00 84.94 83 ALA A N 1
ATOM 588 C CA . ALA A 1 83 ? -7.821 -9.208 -16.404 1.00 84.94 83 ALA A CA 1
ATOM 589 C C . ALA A 1 83 ? -7.131 -9.914 -15.220 1.00 84.94 83 ALA A C 1
ATOM 591 O O . ALA A 1 83 ? -7.671 -9.952 -14.115 1.00 84.94 83 ALA A O 1
ATOM 592 N N . ILE A 1 84 ? -5.901 -10.403 -15.430 1.00 89.94 84 ILE A N 1
ATOM 593 C CA . ILE A 1 84 ? -5.075 -10.994 -14.368 1.00 89.94 84 ILE A CA 1
ATOM 594 C C . ILE A 1 84 ? -4.675 -9.920 -13.352 1.00 89.94 84 ILE A C 1
ATOM 596 O O . ILE A 1 84 ? -4.713 -10.174 -12.155 1.00 89.94 84 ILE A O 1
ATOM 600 N N . GLY A 1 85 ? -4.353 -8.706 -13.805 1.00 88.81 85 GLY A N 1
ATOM 601 C CA . GLY A 1 85 ? -4.041 -7.583 -12.919 1.00 88.81 85 GLY A CA 1
ATOM 602 C C . GLY A 1 85 ? -5.225 -7.127 -12.056 1.00 88.81 85 GLY A C 1
ATOM 603 O O . GLY A 1 85 ? -5.047 -6.832 -10.878 1.00 88.81 85 GLY A O 1
ATOM 604 N N . ILE A 1 86 ? -6.450 -7.146 -12.590 1.00 90.12 86 ILE A N 1
ATOM 605 C CA . ILE A 1 86 ? -7.671 -6.886 -11.807 1.00 90.12 86 ILE A CA 1
ATOM 606 C C . ILE A 1 86 ? -7.855 -7.971 -10.745 1.00 90.12 86 ILE A C 1
ATOM 608 O O . ILE A 1 86 ? -8.067 -7.662 -9.572 1.00 90.12 86 ILE A O 1
ATOM 612 N N . ALA A 1 87 ? -7.736 -9.243 -11.137 1.00 92.12 87 ALA A N 1
ATOM 613 C CA . ALA A 1 87 ? -7.813 -10.358 -10.199 1.00 92.12 87 ALA A CA 1
ATOM 614 C C . ALA A 1 87 ? -6.732 -10.256 -9.111 1.00 92.12 87 ALA A C 1
ATOM 616 O O . ALA A 1 87 ? -7.028 -10.486 -7.941 1.00 92.12 87 ALA A O 1
ATOM 617 N N . LEU A 1 88 ? -5.514 -9.843 -9.477 1.00 92.00 88 LEU A N 1
ATOM 618 C CA . LEU A 1 88 ? -4.417 -9.591 -8.548 1.00 92.00 88 LEU A CA 1
ATOM 619 C C . LEU A 1 88 ? -4.753 -8.453 -7.577 1.00 92.00 88 LEU A C 1
ATOM 621 O O . LEU A 1 88 ? -4.582 -8.626 -6.378 1.00 92.00 88 LEU A O 1
ATOM 625 N N . GLY A 1 89 ? -5.294 -7.329 -8.056 1.00 91.19 89 GLY A N 1
ATOM 626 C CA . GLY A 1 89 ? -5.719 -6.218 -7.197 1.00 91.19 89 GLY A CA 1
ATOM 627 C C . GLY A 1 89 ? -6.798 -6.628 -6.192 1.00 91.19 89 GLY A C 1
ATOM 628 O O . GLY A 1 89 ? -6.696 -6.322 -5.005 1.00 91.19 89 GLY A O 1
ATOM 629 N N . LEU A 1 90 ? -7.799 -7.391 -6.637 1.00 92.50 90 LEU A N 1
ATOM 630 C CA . LEU A 1 90 ? -8.828 -7.943 -5.750 1.00 92.50 90 LEU A CA 1
ATOM 631 C C . LEU A 1 90 ? -8.243 -8.945 -4.748 1.00 92.50 90 LEU A C 1
ATOM 633 O O . LEU A 1 90 ? -8.596 -8.912 -3.568 1.00 92.50 90 LEU A O 1
ATOM 637 N N . ALA A 1 91 ? -7.326 -9.806 -5.192 1.00 93.00 91 ALA A N 1
ATOM 638 C CA . ALA A 1 91 ? -6.617 -10.729 -4.318 1.00 93.00 91 ALA A CA 1
ATOM 639 C C . ALA A 1 91 ? -5.807 -9.969 -3.256 1.00 93.00 91 ALA A C 1
ATOM 641 O O . ALA A 1 91 ? -5.887 -10.323 -2.084 1.00 93.00 91 ALA A O 1
ATOM 642 N N . THR A 1 92 ? -5.109 -8.888 -3.613 1.00 91.00 92 THR A N 1
ATOM 643 C CA . THR A 1 92 ? -4.384 -8.041 -2.652 1.00 91.00 92 THR A CA 1
ATOM 644 C C . THR A 1 92 ? -5.321 -7.460 -1.597 1.00 91.00 92 THR A C 1
ATOM 646 O O . THR A 1 92 ? -5.019 -7.538 -0.406 1.00 91.00 92 THR A O 1
ATOM 649 N N . VAL A 1 93 ? -6.492 -6.955 -1.999 1.00 90.69 93 VAL A N 1
ATOM 650 C CA . VAL A 1 93 ? -7.487 -6.423 -1.052 1.00 90.69 93 VAL A CA 1
ATOM 651 C C . VAL A 1 93 ? -7.949 -7.500 -0.068 1.00 90.69 93 VAL A C 1
ATOM 653 O O . VAL A 1 93 ? -8.068 -7.241 1.130 1.00 90.69 93 VAL A O 1
ATOM 656 N N . ILE A 1 94 ? -8.183 -8.719 -0.557 1.00 90.31 94 ILE A N 1
ATOM 657 C CA . ILE A 1 94 ? -8.660 -9.838 0.262 1.00 90.31 94 ILE A CA 1
ATOM 658 C C . ILE A 1 94 ? -7.556 -10.367 1.180 1.00 90.31 94 ILE A C 1
ATOM 660 O O . ILE A 1 94 ? -7.779 -10.511 2.380 1.00 90.31 94 ILE A O 1
ATOM 664 N N . PHE A 1 95 ? -6.380 -10.673 0.637 1.00 92.06 95 PHE A N 1
ATOM 665 C CA . PHE A 1 95 ? -5.303 -11.319 1.381 1.00 92.06 95 PHE A CA 1
ATOM 666 C C . PHE A 1 95 ? -4.523 -10.321 2.231 1.00 92.06 95 PHE A C 1
ATOM 668 O O . PHE A 1 95 ? -4.447 -10.510 3.440 1.00 92.06 95 PHE A O 1
ATOM 675 N N . SER A 1 96 ? -3.987 -9.250 1.636 1.00 88.62 96 SER A N 1
ATOM 676 C CA . SER A 1 96 ? -3.206 -8.245 2.370 1.00 88.62 96 SER A CA 1
ATOM 677 C C . SER A 1 96 ? -4.105 -7.426 3.296 1.00 88.62 96 SER A C 1
ATOM 679 O O . SER A 1 96 ? -3.893 -7.392 4.508 1.00 88.62 96 SER A O 1
ATOM 681 N N . GLY A 1 97 ? -5.189 -6.861 2.751 1.00 87.38 97 GLY A N 1
ATOM 682 C CA . GLY A 1 97 ? -6.159 -6.098 3.541 1.00 87.38 97 GLY A CA 1
ATOM 683 C C . GLY A 1 97 ? -6.835 -6.947 4.617 1.00 87.38 97 GLY A C 1
ATOM 684 O O . GLY A 1 97 ? -6.922 -6.547 5.778 1.00 87.38 97 GLY A O 1
ATOM 685 N N . GLY A 1 98 ? -7.259 -8.164 4.265 1.00 90.25 98 GLY A N 1
ATOM 686 C CA . GLY A 1 98 ? -7.823 -9.108 5.228 1.00 90.25 98 GLY A CA 1
ATOM 687 C C . GLY A 1 98 ? -6.833 -9.489 6.328 1.00 90.25 98 GLY A C 1
ATOM 688 O O . GLY A 1 98 ? -7.205 -9.475 7.502 1.00 90.25 98 GLY A O 1
ATOM 689 N N . ALA A 1 99 ? -5.569 -9.762 5.992 1.00 91.38 99 ALA A N 1
ATOM 690 C CA . ALA A 1 99 ? -4.531 -10.047 6.981 1.00 91.38 99 ALA A CA 1
ATOM 691 C C . ALA A 1 99 ? -4.272 -8.851 7.909 1.00 91.38 99 ALA A C 1
ATOM 693 O O . ALA A 1 99 ? -4.151 -9.045 9.121 1.00 91.38 99 ALA A O 1
ATOM 694 N N . ALA A 1 100 ? -4.248 -7.622 7.383 1.00 90.38 100 ALA A N 1
ATOM 695 C CA . ALA A 1 100 ? -4.082 -6.405 8.177 1.00 90.38 100 ALA A CA 1
ATOM 696 C C . ALA A 1 100 ? -5.258 -6.195 9.148 1.00 90.38 100 ALA A C 1
ATOM 698 O O . ALA A 1 100 ? -5.054 -5.986 10.348 1.00 90.38 100 ALA A O 1
ATOM 699 N N . VAL A 1 101 ? -6.496 -6.347 8.667 1.00 91.81 101 VAL A N 1
ATOM 700 C CA . VAL A 1 101 ? -7.711 -6.275 9.498 1.00 91.81 101 VAL A CA 1
ATOM 701 C C . VAL A 1 101 ? -7.717 -7.358 10.579 1.00 91.81 101 VAL A C 1
ATOM 703 O O . VAL A 1 101 ? -8.003 -7.067 11.743 1.00 91.81 101 VAL A O 1
ATOM 706 N N . LEU A 1 102 ? -7.381 -8.601 10.227 1.00 91.94 102 LEU A N 1
ATOM 707 C CA . LEU A 1 102 ? -7.310 -9.712 11.179 1.00 91.94 102 LEU A CA 1
ATOM 708 C C . LEU A 1 102 ? -6.224 -9.486 12.231 1.00 91.94 102 LEU A C 1
ATOM 710 O O . LEU A 1 102 ? -6.463 -9.745 13.410 1.00 91.94 102 LEU A O 1
ATOM 714 N N . SER A 1 103 ? -5.066 -8.966 11.829 1.00 90.88 103 SER A N 1
ATOM 715 C CA . SER A 1 103 ? -3.954 -8.658 12.733 1.00 90.88 103 SER A CA 1
ATOM 716 C C . SER A 1 103 ? -4.330 -7.567 13.733 1.00 90.88 103 SER A C 1
ATOM 718 O O . SER A 1 103 ? -4.117 -7.740 14.935 1.00 90.88 103 SER A O 1
ATOM 720 N N . LEU A 1 104 ? -4.974 -6.486 13.278 1.00 90.12 104 LEU A N 1
ATOM 721 C CA . LEU A 1 104 ? -5.493 -5.437 14.163 1.00 90.12 104 LEU A CA 1
ATOM 722 C C . LEU A 1 104 ? -6.573 -5.969 15.103 1.00 90.12 104 LEU A C 1
ATOM 724 O O . LEU A 1 104 ? -6.553 -5.704 16.306 1.00 90.12 104 LEU A O 1
ATOM 728 N N . TYR A 1 105 ? -7.497 -6.776 14.587 1.00 88.62 105 TYR A N 1
ATOM 729 C CA . TYR A 1 105 ? -8.530 -7.388 15.413 1.00 88.62 105 TYR A CA 1
ATOM 730 C C . TYR A 1 105 ? -7.937 -8.314 16.488 1.00 88.62 105 TYR A C 1
ATOM 732 O O . TYR A 1 105 ? -8.333 -8.252 17.659 1.00 88.62 105 TYR A O 1
ATOM 740 N N . ALA A 1 106 ? -6.960 -9.145 16.116 1.00 90.75 106 ALA A N 1
ATOM 741 C CA . ALA A 1 106 ? -6.237 -10.018 17.034 1.00 90.75 106 ALA A CA 1
ATOM 742 C C . ALA A 1 106 ? -5.477 -9.208 18.092 1.00 90.75 106 ALA A C 1
ATOM 744 O O . ALA A 1 106 ? -5.548 -9.541 19.276 1.00 90.75 106 ALA A O 1
ATOM 745 N N . TRP A 1 107 ? -4.837 -8.107 17.697 1.00 90.44 107 TRP A N 1
ATOM 746 C CA . TRP A 1 107 ? -4.162 -7.183 18.605 1.00 90.44 107 TRP A CA 1
ATOM 747 C C . TRP A 1 107 ? -5.118 -6.574 19.635 1.00 90.44 107 TRP A C 1
ATOM 749 O O . TRP A 1 107 ? -4.869 -6.658 20.841 1.00 90.44 107 TRP A O 1
ATOM 759 N N . HIS A 1 108 ? -6.257 -6.037 19.188 1.00 87.81 108 HIS A N 1
ATOM 760 C CA . HIS A 1 108 ? -7.283 -5.506 20.085 1.00 87.81 108 HIS A CA 1
ATOM 761 C C . HIS A 1 108 ? -7.807 -6.565 21.056 1.00 87.81 108 HIS A C 1
ATOM 763 O O . HIS A 1 108 ? -8.077 -6.266 22.223 1.00 87.81 108 HIS A O 1
ATOM 769 N N . ARG A 1 109 ? -7.941 -7.815 20.602 1.00 87.56 109 ARG A N 1
ATOM 770 C CA . ARG A 1 109 ? -8.370 -8.918 21.464 1.00 87.56 109 ARG A CA 1
ATOM 771 C C . ARG A 1 109 ? -7.292 -9.320 22.469 1.00 87.56 109 ARG A C 1
ATOM 773 O O . ARG A 1 109 ? -7.626 -9.507 23.638 1.00 87.56 109 ARG A O 1
ATOM 780 N N . ALA A 1 110 ? -6.032 -9.399 22.050 1.00 90.88 110 ALA A N 1
ATOM 781 C CA . ALA A 1 110 ? -4.896 -9.707 22.918 1.00 90.88 110 ALA A CA 1
ATOM 782 C C . ALA A 1 110 ? -4.732 -8.653 24.023 1.00 90.88 110 ALA A C 1
ATOM 784 O O . ALA A 1 110 ? -4.569 -9.000 25.191 1.00 90.88 110 ALA A O 1
ATOM 785 N N . ARG A 1 111 ? -4.885 -7.368 23.677 1.00 87.12 111 ARG A N 1
ATOM 786 C CA . ARG A 1 111 ? -4.852 -6.253 24.635 1.00 87.12 111 ARG A CA 1
ATOM 787 C C . ARG A 1 111 ? -6.158 -6.032 25.400 1.00 87.12 111 ARG A C 1
ATOM 789 O O . ARG A 1 111 ? -6.244 -5.101 26.193 1.00 87.12 111 ARG A O 1
ATOM 796 N N . ARG A 1 112 ? -7.175 -6.875 25.184 1.00 84.25 112 ARG A N 1
ATOM 797 C CA . ARG A 1 112 ? -8.504 -6.782 25.815 1.00 84.25 112 ARG A CA 1
ATOM 798 C C . ARG A 1 112 ? -9.155 -5.403 25.660 1.00 84.25 112 ARG A C 1
ATOM 800 O O . ARG A 1 112 ? -9.876 -4.957 26.549 1.00 84.25 112 ARG A O 1
ATOM 807 N N . HIS A 1 113 ? -8.949 -4.757 24.512 1.00 83.12 113 HIS A N 1
ATOM 808 C CA . HIS A 1 113 ? -9.586 -3.478 24.226 1.00 83.12 113 HIS A CA 1
ATOM 809 C C . HIS A 1 113 ? -11.115 -3.632 24.294 1.00 83.12 113 HIS A C 1
ATOM 811 O O . HIS A 1 113 ? -11.658 -4.637 23.795 1.00 83.12 113 HIS A O 1
ATOM 817 N N . PRO A 1 114 ? -11.817 -2.669 24.905 1.00 81.88 114 PRO A N 1
ATOM 818 C CA . PRO A 1 114 ? -13.272 -2.643 24.932 1.00 81.88 114 PRO A CA 1
ATOM 819 C C . PRO A 1 114 ? -13.875 -2.704 23.526 1.00 81.88 114 PRO A C 1
ATOM 821 O O . PRO A 1 114 ? -13.307 -2.194 22.568 1.00 81.88 114 PRO A O 1
ATOM 824 N N . ALA A 1 115 ? -15.043 -3.334 23.384 1.00 79.62 115 ALA A N 1
ATOM 825 C CA . ALA A 1 115 ? -15.705 -3.493 22.087 1.00 79.62 115 ALA A CA 1
ATOM 826 C C . ALA A 1 115 ? -15.852 -2.190 21.263 1.00 79.62 115 ALA A C 1
ATOM 828 O O . ALA A 1 115 ? -15.539 -2.251 20.074 1.00 79.62 115 ALA A O 1
ATOM 829 N N . PRO A 1 116 ? -16.243 -1.029 21.836 1.00 80.94 116 PRO A N 1
ATOM 830 C CA . PRO A 1 116 ? -16.421 0.205 21.062 1.00 80.94 116 PRO A CA 1
ATOM 831 C C . PRO A 1 116 ? -15.110 0.867 20.606 1.00 80.94 116 PRO A C 1
ATOM 833 O O . PRO A 1 116 ? -15.165 1.852 19.878 1.00 80.94 116 PRO A O 1
ATOM 836 N N . THR A 1 117 ? -13.944 0.342 20.999 1.00 79.94 117 THR A N 1
ATOM 837 C CA . THR A 1 117 ? -12.622 0.899 20.651 1.00 79.94 117 THR A CA 1
ATOM 838 C C . THR A 1 117 ? -11.837 0.012 19.682 1.00 79.94 117 THR A C 1
ATOM 840 O O . THR A 1 117 ? -10.685 0.293 19.368 1.00 79.94 117 THR A O 1
ATOM 843 N N . ARG A 1 118 ? -12.444 -1.080 19.188 1.00 83.56 118 ARG A N 1
ATOM 844 C CA . ARG A 1 118 ? -11.814 -2.020 18.241 1.00 83.56 118 ARG A CA 1
ATOM 845 C C . ARG A 1 118 ? -11.966 -1.545 16.799 1.00 83.56 118 ARG A C 1
ATOM 847 O O . ARG A 1 118 ? -12.679 -2.166 16.004 1.00 83.56 118 ARG A O 1
ATOM 854 N N . ASN A 1 119 ? -11.347 -0.419 16.481 1.00 86.88 119 ASN A N 1
ATOM 855 C CA . ASN A 1 119 ? -11.342 0.128 15.134 1.00 86.88 119 ASN A CA 1
ATOM 856 C C . ASN A 1 119 ? -10.429 -0.705 14.218 1.00 86.88 119 ASN A C 1
ATOM 858 O O . ASN A 1 119 ? -9.348 -1.115 14.617 1.00 86.88 119 ASN A O 1
ATOM 862 N N . VAL A 1 120 ? -10.868 -0.989 12.990 1.00 89.50 120 VAL A N 1
ATOM 863 C CA . VAL A 1 120 ? -10.050 -1.738 12.016 1.00 89.50 120 VAL A CA 1
ATOM 864 C C . VAL A 1 120 ? -9.884 -0.985 10.700 1.00 89.50 120 VAL A C 1
ATOM 866 O O . VAL A 1 120 ? -9.312 -1.533 9.761 1.00 89.50 120 VAL A O 1
ATOM 869 N N . ILE A 1 121 ? -10.349 0.269 10.620 1.00 89.06 121 ILE A N 1
ATOM 870 C CA . ILE A 1 121 ? -10.286 1.079 9.397 1.00 89.06 121 ILE A CA 1
ATOM 871 C C . ILE A 1 121 ? -8.855 1.241 8.897 1.00 89.06 121 ILE A C 1
ATOM 873 O O . ILE A 1 121 ? -8.638 1.146 7.695 1.00 89.06 121 ILE A O 1
ATOM 877 N N . SER A 1 122 ? -7.875 1.400 9.786 1.00 87.06 122 SER A N 1
ATOM 878 C CA . SER A 1 122 ? -6.463 1.483 9.395 1.00 87.06 122 SER A CA 1
ATOM 879 C C . SER A 1 122 ? -5.994 0.248 8.616 1.00 87.06 122 SER A C 1
ATOM 881 O O . SER A 1 122 ? -5.308 0.395 7.611 1.00 87.06 122 SER A O 1
ATOM 883 N N . GLY A 1 123 ? -6.430 -0.954 9.002 1.00 86.75 123 GLY A N 1
ATOM 884 C CA . GLY A 1 123 ? -6.116 -2.189 8.272 1.00 86.75 123 GLY A CA 1
ATOM 885 C C . GLY A 1 123 ? -6.862 -2.315 6.947 1.00 86.75 123 GLY A C 1
ATOM 886 O O . GLY A 1 123 ? -6.352 -2.914 6.009 1.00 86.75 123 GLY A O 1
ATOM 887 N N . VAL A 1 124 ? -8.053 -1.721 6.836 1.00 89.06 124 VAL A N 1
ATOM 888 C CA . VAL A 1 124 ? -8.777 -1.644 5.557 1.00 89.06 124 VAL A CA 1
ATOM 889 C C . VAL A 1 124 ? -8.079 -0.676 4.599 1.00 89.06 124 VAL A C 1
ATOM 891 O O . VAL A 1 124 ? -8.007 -0.951 3.405 1.00 89.06 124 VAL A O 1
ATOM 894 N N . CYS A 1 125 ? -7.543 0.438 5.104 1.00 87.06 125 CYS A N 1
ATOM 895 C CA . CYS A 1 125 ? -6.776 1.393 4.303 1.00 87.06 125 CYS A CA 1
ATOM 896 C C . CYS A 1 125 ? -5.482 0.780 3.738 1.00 87.06 125 CYS A C 1
ATOM 898 O O . CYS A 1 125 ? -5.094 1.124 2.626 1.00 87.06 125 CYS A O 1
ATOM 900 N N . GLU A 1 126 ? -4.867 -0.161 4.460 1.00 86.06 126 GLU A N 1
ATOM 901 C CA . GLU A 1 126 ? -3.673 -0.908 4.021 1.00 86.06 126 GLU A CA 1
ATOM 902 C C . GLU A 1 126 ? -3.947 -1.854 2.835 1.00 86.06 126 GLU A C 1
ATOM 904 O O . GLU A 1 126 ? -3.031 -2.325 2.171 1.00 86.06 126 GLU A O 1
ATOM 909 N N . ALA A 1 127 ? -5.214 -2.133 2.516 1.00 86.94 127 ALA A N 1
ATOM 910 C CA . ALA A 1 127 ? -5.593 -3.053 1.443 1.00 86.94 127 ALA A CA 1
ATOM 911 C C . ALA A 1 127 ? -5.249 -2.548 0.023 1.00 86.94 127 ALA A C 1
ATOM 913 O O . ALA A 1 127 ? -5.453 -3.275 -0.953 1.00 86.94 127 ALA A O 1
ATOM 914 N N . SER A 1 128 ? -4.791 -1.300 -0.114 1.00 88.31 128 SER A N 1
ATOM 915 C CA . SER A 1 128 ? -4.483 -0.683 -1.404 1.00 88.31 128 SER A CA 1
ATOM 916 C C . SER A 1 128 ? -3.086 -1.048 -1.899 1.00 88.31 128 SER A C 1
ATOM 918 O O . SER A 1 128 ? -2.131 -1.073 -1.133 1.00 88.31 128 SER A O 1
ATOM 920 N N . THR A 1 129 ? -2.940 -1.252 -3.209 1.00 87.94 129 THR A N 1
ATOM 921 C CA . THR A 1 129 ? -1.614 -1.374 -3.830 1.00 87.94 129 THR A CA 1
ATOM 922 C C . THR A 1 129 ? -1.075 0.024 -4.126 1.00 87.94 129 THR A C 1
ATOM 924 O O . THR A 1 129 ? -1.757 0.834 -4.757 1.00 87.94 129 THR A O 1
ATOM 927 N N . ALA A 1 130 ? 0.140 0.323 -3.672 1.00 86.38 130 ALA A N 1
ATOM 928 C CA . ALA A 1 130 ? 0.765 1.622 -3.883 1.00 86.38 130 ALA A CA 1
ATOM 929 C C . ALA A 1 130 ? 1.281 1.790 -5.327 1.00 86.38 130 ALA A C 1
ATOM 931 O O . ALA A 1 130 ? 1.757 0.845 -5.955 1.00 86.38 130 ALA A O 1
ATOM 932 N N . GLY A 1 131 ? 1.197 3.007 -5.877 1.00 82.50 131 GLY A N 1
ATOM 933 C CA . GLY A 1 131 ? 1.554 3.272 -7.280 1.00 82.50 131 GLY A CA 1
ATOM 934 C C . GLY A 1 131 ? 3.040 3.093 -7.610 1.00 82.50 131 GLY A C 1
ATOM 935 O O . GLY A 1 131 ? 3.392 2.742 -8.732 1.00 82.50 131 GLY A O 1
ATOM 936 N N . ASN A 1 132 ? 3.922 3.269 -6.630 1.00 83.19 132 ASN A N 1
ATOM 937 C CA . ASN A 1 132 ? 5.356 2.988 -6.754 1.00 83.19 132 ASN A CA 1
ATOM 938 C C . ASN A 1 132 ? 5.670 1.496 -6.964 1.00 83.19 132 ASN A C 1
ATOM 940 O O . ASN A 1 132 ? 6.720 1.193 -7.534 1.00 83.19 132 ASN A O 1
ATOM 944 N N . ALA A 1 133 ? 4.762 0.577 -6.616 1.00 87.12 133 ALA A N 1
ATOM 945 C CA . ALA A 1 133 ? 4.928 -0.851 -6.881 1.00 87.12 133 ALA A CA 1
ATOM 946 C C . ALA A 1 133 ? 5.037 -1.170 -8.385 1.00 87.12 133 ALA A C 1
ATOM 948 O O . ALA A 1 133 ? 5.606 -2.193 -8.762 1.00 87.12 133 ALA A O 1
ATOM 949 N N . ILE A 1 134 ? 4.554 -0.285 -9.267 1.00 87.19 134 ILE A N 1
ATOM 950 C CA . ILE A 1 134 ? 4.648 -0.437 -10.732 1.00 87.19 134 ILE A CA 1
ATOM 951 C C . ILE A 1 134 ? 6.108 -0.474 -11.208 1.00 87.19 134 ILE A C 1
ATOM 953 O O . ILE A 1 134 ? 6.414 -1.123 -12.210 1.00 87.19 134 ILE A O 1
ATOM 957 N N . ALA A 1 135 ? 7.022 0.172 -10.479 1.00 85.25 135 ALA A N 1
ATOM 958 C CA . ALA A 1 135 ? 8.451 0.151 -10.784 1.00 85.25 135 ALA A CA 1
ATOM 959 C C . ALA A 1 135 ? 9.136 -1.167 -10.372 1.00 85.25 135 ALA A C 1
ATOM 961 O O . ALA A 1 135 ? 10.248 -1.447 -10.823 1.00 85.25 135 ALA A O 1
ATOM 962 N N . THR A 1 136 ? 8.490 -1.991 -9.540 1.00 88.38 136 THR A N 1
ATOM 963 C CA . THR A 1 136 ? 9.091 -3.206 -8.974 1.00 88.38 136 THR A CA 1
ATOM 964 C C . THR A 1 136 ? 9.491 -4.246 -10.018 1.00 88.38 136 THR A C 1
ATOM 966 O O . THR A 1 136 ? 10.624 -4.718 -9.940 1.00 88.38 136 THR A O 1
ATOM 969 N N . PRO A 1 137 ? 8.667 -4.587 -11.028 1.00 89.50 137 PRO A N 1
ATOM 970 C CA . PRO A 1 137 ? 9.060 -5.578 -12.028 1.00 89.50 137 PRO A CA 1
ATOM 971 C C . PRO A 1 137 ? 10.290 -5.161 -12.836 1.00 89.50 137 PRO A C 1
ATOM 973 O O . PRO A 1 137 ? 11.132 -5.999 -13.142 1.00 89.50 137 PRO A O 1
ATOM 976 N N . LEU A 1 138 ? 10.427 -3.865 -13.139 1.00 87.69 138 LEU A N 1
ATOM 977 C CA . LEU A 1 138 ? 11.613 -3.344 -13.814 1.00 87.69 138 LEU A CA 1
ATOM 978 C C . LEU A 1 138 ? 12.844 -3.440 -12.910 1.00 87.69 138 LEU A C 1
ATOM 980 O O . LEU A 1 138 ? 13.870 -3.951 -13.342 1.00 87.69 138 LEU A O 1
ATOM 984 N N . ALA A 1 139 ? 12.733 -3.011 -11.650 1.00 84.56 139 ALA A N 1
ATOM 985 C CA . ALA A 1 139 ? 13.831 -3.120 -10.690 1.00 84.56 139 ALA A CA 1
ATOM 986 C C . ALA A 1 139 ? 14.299 -4.578 -10.520 1.00 84.56 139 ALA A C 1
ATOM 988 O O . ALA A 1 139 ? 15.495 -4.859 -10.549 1.00 84.56 139 ALA A O 1
ATOM 989 N N . VAL A 1 140 ? 13.363 -5.523 -10.431 1.00 84.94 140 VAL A N 1
ATOM 990 C CA . VAL A 1 140 ? 13.671 -6.956 -10.339 1.00 84.94 140 VAL A CA 1
ATOM 991 C C . VAL A 1 140 ? 14.342 -7.473 -11.617 1.00 84.94 140 VAL A C 1
ATOM 993 O O . VAL A 1 140 ? 15.362 -8.151 -11.529 1.00 84.94 140 VAL A O 1
ATOM 996 N N . ALA A 1 141 ? 13.848 -7.102 -12.801 1.00 87.75 141 ALA A N 1
ATOM 997 C CA . ALA A 1 141 ? 14.442 -7.524 -14.072 1.00 87.75 141 ALA A CA 1
ATOM 998 C C . ALA A 1 141 ? 15.845 -6.935 -14.322 1.00 87.75 141 ALA A C 1
ATOM 1000 O O . ALA A 1 141 ? 16.643 -7.529 -15.043 1.00 87.75 141 ALA A O 1
ATOM 1001 N N . THR A 1 142 ? 16.177 -5.787 -13.717 1.00 83.69 142 THR A N 1
ATOM 1002 C CA . THR A 1 142 ? 17.550 -5.248 -13.770 1.00 83.69 142 THR A CA 1
ATOM 1003 C C . THR A 1 142 ? 18.544 -6.046 -12.929 1.00 83.69 142 THR A C 1
ATOM 1005 O O . THR A 1 142 ? 19.734 -6.040 -13.236 1.00 83.69 142 THR A O 1
ATOM 1008 N N . ILE A 1 143 ? 18.067 -6.731 -11.888 1.00 79.94 143 ILE A N 1
ATOM 1009 C CA . ILE A 1 143 ? 18.880 -7.599 -11.030 1.00 79.94 143 ILE A CA 1
ATOM 1010 C C . ILE A 1 143 ? 18.994 -8.992 -11.644 1.00 79.94 143 ILE A C 1
ATOM 1012 O O . ILE A 1 143 ? 20.087 -9.549 -11.700 1.00 79.94 143 ILE A O 1
ATOM 1016 N N . ASP A 1 144 ? 17.875 -9.530 -12.130 1.00 82.19 144 ASP A N 1
ATOM 1017 C CA . ASP A 1 144 ? 17.814 -10.807 -12.831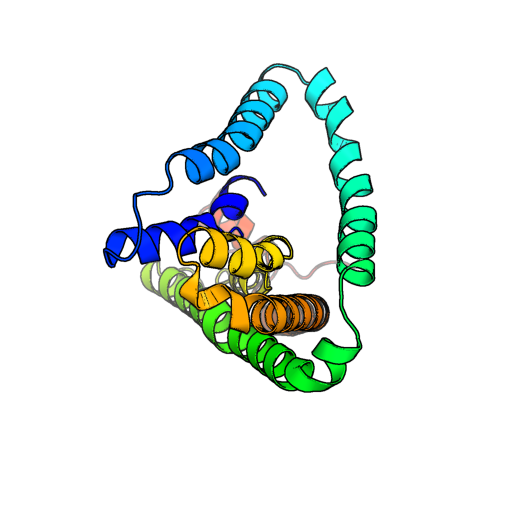 1.00 82.19 144 ASP A CA 1
ATOM 1018 C C . ASP A 1 144 ? 17.326 -10.601 -14.278 1.00 82.19 144 ASP A C 1
ATOM 1020 O O . ASP 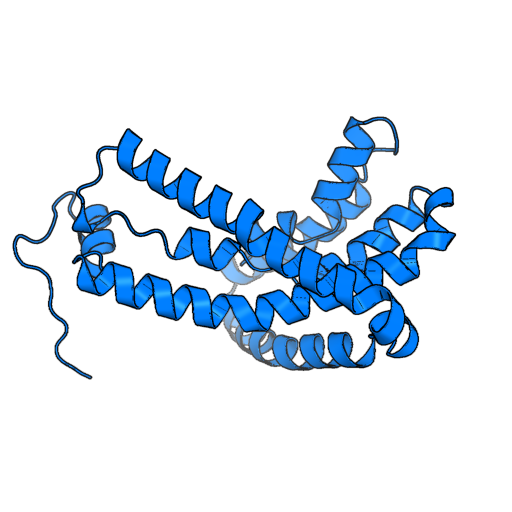A 1 144 ? 16.114 -10.568 -14.540 1.00 82.19 144 ASP A O 1
ATOM 1024 N N . PRO A 1 145 ? 18.258 -10.502 -15.249 1.00 84.56 145 PRO A N 1
ATOM 1025 C CA . PRO A 1 145 ? 17.919 -10.300 -16.653 1.00 84.56 145 PRO A CA 1
ATOM 1026 C C . PRO A 1 145 ? 17.071 -11.421 -17.263 1.00 84.56 145 PRO A C 1
ATOM 1028 O O . PRO A 1 145 ? 16.448 -11.205 -18.305 1.00 84.56 145 PRO A O 1
ATOM 1031 N N . THR A 1 146 ? 17.003 -12.606 -16.641 1.00 88.94 146 THR A N 1
ATOM 1032 C CA . THR A 1 146 ? 16.146 -13.701 -17.129 1.00 88.94 146 THR A CA 1
ATOM 1033 C C . THR A 1 146 ? 14.657 -13.352 -17.046 1.00 88.94 146 THR A C 1
ATOM 1035 O O . THR A 1 146 ? 13.849 -13.930 -17.774 1.00 88.94 146 THR A O 1
ATOM 1038 N N . LEU A 1 147 ? 14.298 -12.353 -16.232 1.00 89.12 147 LEU A N 1
ATOM 1039 C CA . LEU A 1 147 ? 12.934 -11.856 -16.055 1.00 89.12 147 LEU A CA 1
ATOM 1040 C C . LEU A 1 147 ? 12.562 -10.726 -17.033 1.00 89.12 147 LEU A C 1
ATOM 1042 O O . LEU A 1 147 ? 11.394 -10.336 -17.101 1.00 89.12 147 LEU A O 1
ATOM 1046 N N . MET A 1 148 ? 13.502 -10.236 -17.851 1.00 89.50 148 MET A N 1
ATOM 1047 C CA . MET A 1 148 ? 13.233 -9.219 -18.882 1.00 89.50 148 MET A CA 1
ATOM 1048 C C . MET A 1 148 ? 12.069 -9.573 -19.831 1.00 89.50 148 MET A C 1
ATOM 1050 O O . MET A 1 148 ? 11.266 -8.684 -20.113 1.00 89.50 148 MET A O 1
ATOM 1054 N N . PRO A 1 149 ? 11.888 -10.833 -20.288 1.00 91.88 149 PRO A N 1
ATOM 1055 C CA . PRO A 1 149 ? 10.771 -11.190 -21.167 1.00 91.88 149 PRO A CA 1
ATOM 1056 C C . PRO A 1 149 ? 9.385 -11.034 -20.523 1.00 91.88 149 PRO A C 1
ATOM 1058 O O . PRO A 1 149 ? 8.400 -10.854 -21.236 1.00 91.88 149 PRO A O 1
ATOM 1061 N N . VAL A 1 150 ? 9.290 -11.110 -19.189 1.00 89.56 150 VAL A N 1
ATOM 1062 C CA . VAL A 1 150 ? 8.015 -11.024 -18.449 1.00 89.56 150 VAL A CA 1
ATOM 1063 C C . VAL A 1 150 ? 7.792 -9.664 -17.786 1.00 89.56 150 VAL A C 1
ATOM 1065 O O . VAL A 1 150 ? 6.678 -9.376 -17.345 1.00 89.56 150 VAL A O 1
ATOM 1068 N N . GLN A 1 151 ? 8.813 -8.802 -17.755 1.00 89.56 151 GLN A N 1
ATOM 1069 C CA . GLN A 1 151 ? 8.782 -7.499 -17.087 1.00 89.56 151 GLN A CA 1
ATOM 1070 C C . GLN A 1 151 ? 7.616 -6.619 -17.556 1.00 89.56 151 GLN A C 1
ATOM 1072 O O . GLN A 1 151 ? 6.893 -6.085 -16.718 1.00 89.56 151 GLN A O 1
ATOM 1077 N N . GLY A 1 152 ? 7.394 -6.493 -18.869 1.00 86.38 152 GLY A N 1
ATOM 1078 C CA . GLY A 1 152 ? 6.329 -5.638 -19.409 1.00 86.38 152 GLY A CA 1
ATOM 1079 C C . GLY A 1 152 ? 4.925 -6.095 -18.997 1.00 86.38 152 GLY A C 1
ATOM 1080 O O . GLY A 1 152 ? 4.104 -5.287 -18.561 1.00 86.38 152 GLY A O 1
ATOM 1081 N N . VAL A 1 153 ? 4.673 -7.408 -19.051 1.00 89.12 153 VAL A N 1
ATOM 1082 C CA . VAL A 1 153 ? 3.399 -8.008 -18.619 1.00 89.12 153 VAL A CA 1
ATOM 1083 C C . VAL A 1 153 ? 3.198 -7.820 -17.114 1.00 89.12 153 VAL A C 1
ATOM 1085 O O . VAL A 1 153 ? 2.117 -7.412 -16.688 1.00 89.12 153 VAL A O 1
ATOM 1088 N N . ALA A 1 154 ? 4.238 -8.051 -16.310 1.00 90.31 154 ALA A N 1
ATOM 1089 C CA . ALA A 1 154 ? 4.189 -7.858 -14.863 1.00 90.31 154 ALA A CA 1
ATOM 1090 C C . ALA A 1 154 ? 3.938 -6.387 -14.484 1.00 90.31 154 ALA A C 1
ATOM 1092 O O . ALA A 1 154 ? 3.095 -6.108 -13.633 1.00 90.31 154 ALA A O 1
ATOM 1093 N N . THR A 1 155 ? 4.593 -5.430 -15.150 1.00 89.06 155 THR A N 1
ATOM 1094 C CA . THR A 1 155 ? 4.352 -3.991 -14.945 1.00 89.06 155 THR A CA 1
ATOM 1095 C C . THR A 1 155 ? 2.902 -3.619 -15.258 1.00 89.06 155 THR A C 1
ATOM 1097 O O . THR A 1 155 ? 2.266 -2.936 -14.454 1.00 89.06 155 THR A O 1
ATOM 1100 N N . ALA A 1 156 ? 2.341 -4.113 -16.365 1.00 88.12 156 ALA A N 1
ATOM 1101 C CA . ALA A 1 156 ? 0.943 -3.860 -16.714 1.00 88.12 156 ALA A CA 1
ATOM 1102 C C . ALA A 1 156 ? -0.044 -4.482 -15.708 1.00 88.12 156 ALA A C 1
ATOM 1104 O O . ALA A 1 156 ? -1.045 -3.858 -15.354 1.00 88.12 156 ALA A O 1
ATOM 1105 N N . GLN A 1 157 ? 0.241 -5.688 -15.208 1.00 90.44 157 GLN A N 1
ATOM 1106 C CA . GLN A 1 157 ? -0.583 -6.346 -14.188 1.00 90.44 157 GLN A CA 1
ATOM 1107 C C . GLN A 1 157 ? -0.562 -5.595 -12.853 1.00 90.44 157 GLN A C 1
ATOM 1109 O O . GLN A 1 157 ? -1.621 -5.395 -12.259 1.00 90.44 157 GLN A O 1
ATOM 1114 N N . VAL A 1 158 ? 0.610 -5.133 -12.404 1.00 91.00 158 VAL A N 1
ATOM 1115 C CA . VAL A 1 158 ? 0.728 -4.326 -11.180 1.00 91.00 158 VAL A CA 1
ATOM 1116 C C . VAL A 1 158 ? 0.029 -2.976 -11.353 1.00 91.00 158 VAL A C 1
ATOM 1118 O O . VAL A 1 158 ? -0.697 -2.554 -10.457 1.00 91.00 158 VAL A O 1
ATOM 1121 N N . ALA A 1 159 ? 0.154 -2.327 -12.514 1.00 88.44 159 ALA A N 1
ATOM 1122 C CA . ALA A 1 159 ? -0.564 -1.084 -12.799 1.00 88.44 159 ALA A CA 1
ATOM 1123 C C . ALA A 1 159 ? -2.091 -1.274 -12.756 1.00 88.44 159 ALA A C 1
ATOM 1125 O O . ALA A 1 159 ? -2.799 -0.494 -12.116 1.00 88.44 159 ALA A O 1
ATOM 1126 N N . ALA A 1 160 ? -2.601 -2.348 -13.364 1.00 89.88 160 ALA A N 1
ATOM 1127 C CA . ALA A 1 160 ? -4.016 -2.702 -13.289 1.00 89.88 160 ALA A CA 1
ATOM 1128 C C . ALA A 1 160 ? -4.468 -3.000 -11.848 1.00 89.88 160 ALA A C 1
ATOM 1130 O O . ALA A 1 160 ? -5.562 -2.586 -11.458 1.00 89.88 160 ALA A O 1
ATOM 1131 N N . ALA A 1 161 ? -3.629 -3.658 -11.039 1.00 91.62 161 ALA A N 1
ATOM 1132 C CA . ALA A 1 161 ? -3.901 -3.897 -9.624 1.00 91.62 161 ALA A CA 1
ATOM 1133 C C . ALA A 1 161 ? -3.994 -2.581 -8.835 1.00 91.62 161 ALA A C 1
ATOM 1135 O O . ALA A 1 161 ? -4.974 -2.382 -8.119 1.00 91.62 161 ALA A O 1
ATOM 1136 N N . VAL A 1 162 ? -3.051 -1.649 -9.029 1.00 90.38 162 VAL A N 1
ATOM 1137 C CA . VAL A 1 162 ? -3.069 -0.309 -8.411 1.00 90.38 162 VAL A CA 1
ATOM 1138 C C . VAL A 1 162 ? -4.369 0.417 -8.726 1.00 90.38 162 VAL A C 1
ATOM 1140 O O . VAL A 1 162 ? -5.065 0.837 -7.801 1.00 90.38 162 VAL A O 1
ATOM 1143 N N . VAL A 1 163 ? -4.740 0.506 -10.008 1.00 88.06 163 VAL A N 1
ATOM 1144 C CA . VAL A 1 163 ? -5.984 1.165 -10.438 1.00 88.06 163 VAL A CA 1
ATOM 1145 C C . VAL A 1 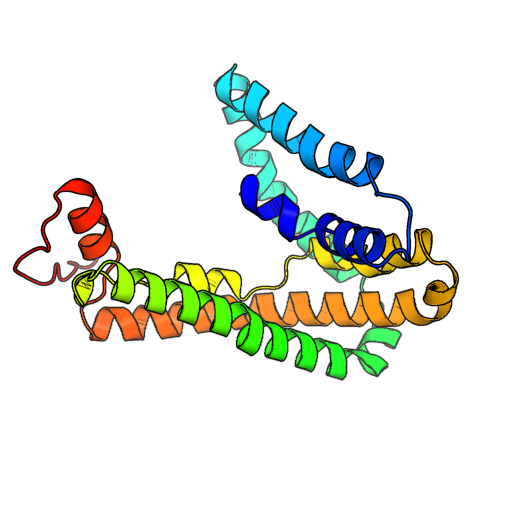163 ? -7.198 0.486 -9.810 1.00 88.06 163 VAL A C 1
ATOM 1147 O O . VAL A 1 163 ? -8.047 1.159 -9.228 1.00 88.06 163 VAL A O 1
ATOM 1150 N N . THR A 1 164 ? -7.256 -0.846 -9.858 1.00 90.44 164 THR A N 1
ATOM 1151 C CA . THR A 1 164 ? -8.349 -1.622 -9.256 1.00 90.44 164 THR A CA 1
ATOM 1152 C C . THR A 1 164 ? -8.487 -1.297 -7.773 1.00 90.44 164 THR A C 1
ATOM 1154 O O . THR A 1 164 ? -9.575 -0.940 -7.324 1.00 90.44 164 THR A O 1
ATOM 1157 N N . THR A 1 165 ? -7.383 -1.330 -7.022 1.00 91.50 165 THR A N 1
ATOM 1158 C CA . THR A 1 165 ? -7.410 -1.035 -5.588 1.00 91.50 165 THR A CA 1
ATOM 1159 C C . THR A 1 165 ? -7.718 0.424 -5.272 1.00 91.50 165 THR A C 1
ATOM 1161 O O . THR A 1 165 ? -8.448 0.682 -4.318 1.00 91.50 165 THR A O 1
ATOM 1164 N N . ALA A 1 166 ? -7.263 1.372 -6.096 1.00 88.69 166 ALA A N 1
ATOM 1165 C CA . ALA A 1 166 ? -7.567 2.793 -5.937 1.00 88.69 166 ALA A CA 1
ATOM 1166 C C . ALA A 1 166 ? -9.071 3.073 -6.075 1.00 88.69 166 ALA A C 1
ATOM 1168 O O . ALA A 1 166 ? -9.605 3.934 -5.375 1.00 88.69 166 ALA A O 1
ATOM 1169 N N . PHE A 1 167 ? -9.769 2.311 -6.925 1.00 87.75 167 PHE A N 1
ATOM 1170 C CA . PHE A 1 167 ? -11.225 2.362 -6.999 1.00 87.75 167 PHE A CA 1
ATOM 1171 C C . PHE A 1 167 ? -11.888 1.604 -5.848 1.00 87.75 167 PHE A C 1
ATOM 1173 O O . PHE A 1 167 ? -12.795 2.148 -5.229 1.00 87.75 167 PHE A O 1
ATOM 1180 N N . THR A 1 168 ? -11.469 0.378 -5.518 1.00 89.25 168 THR A N 1
ATOM 1181 C CA . THR A 1 168 ? -12.187 -0.452 -4.530 1.00 89.25 168 THR A CA 1
ATOM 1182 C C . THR A 1 168 ? -11.965 -0.031 -3.076 1.00 89.25 168 THR A C 1
ATOM 1184 O O . THR A 1 168 ? -12.895 -0.118 -2.272 1.00 89.25 168 THR A O 1
ATOM 1187 N N . ALA A 1 169 ? -10.762 0.428 -2.719 1.00 90.88 169 ALA A N 1
ATOM 1188 C CA . ALA A 1 169 ? -10.388 0.778 -1.348 1.00 90.88 169 ALA A CA 1
ATOM 1189 C C . ALA A 1 169 ? -11.295 1.849 -0.705 1.00 90.88 169 ALA A C 1
ATOM 1191 O O . ALA A 1 169 ? -11.813 1.580 0.382 1.00 90.88 169 ALA A O 1
ATOM 1192 N N . PRO A 1 170 ? -11.580 3.015 -1.326 1.00 90.62 170 PRO A N 1
ATOM 1193 C CA . PRO A 1 170 ? -12.431 4.030 -0.699 1.00 90.62 170 PRO A CA 1
ATOM 1194 C C . PRO A 1 170 ? -13.864 3.537 -0.460 1.00 90.62 170 PRO A C 1
ATOM 1196 O O . PRO A 1 170 ? -14.445 3.832 0.588 1.00 90.62 170 PRO A O 1
ATOM 1199 N N . PHE A 1 171 ? -14.433 2.740 -1.374 1.00 92.38 171 PHE A N 1
ATOM 1200 C CA . PHE A 1 171 ? -15.758 2.145 -1.166 1.00 92.38 171 PHE A CA 1
ATOM 1201 C C . PHE A 1 171 ? -15.752 1.133 -0.019 1.00 92.38 171 PHE A C 1
ATOM 1203 O O . PHE A 1 171 ? -16.680 1.122 0.793 1.00 92.38 171 PHE A O 1
ATOM 1210 N N . LEU A 1 172 ? -14.701 0.314 0.080 1.00 91.62 172 LEU A N 1
ATOM 1211 C CA . LEU A 1 172 ? -14.555 -0.665 1.153 1.00 91.62 172 LEU A CA 1
ATOM 1212 C C . LEU A 1 172 ? -14.399 0.018 2.519 1.00 91.62 172 LEU A C 1
ATOM 1214 O O . LEU A 1 172 ? -15.087 -0.353 3.472 1.00 91.62 172 LEU A O 1
ATOM 1218 N N . VAL A 1 173 ? -13.567 1.061 2.601 1.00 92.81 173 VAL A N 1
ATOM 1219 C CA . VAL A 1 173 ? -13.403 1.893 3.804 1.00 92.81 173 VAL A CA 1
ATOM 1220 C C . VAL A 1 173 ? -14.732 2.531 4.204 1.00 92.81 173 VAL A C 1
ATOM 1222 O O . VAL A 1 173 ? -15.134 2.432 5.364 1.00 92.81 173 VAL A O 1
ATOM 1225 N N . ALA A 1 174 ? -15.460 3.135 3.259 1.00 92.62 174 ALA A N 1
ATOM 1226 C CA . ALA A 1 174 ? -16.756 3.753 3.538 1.00 92.62 174 ALA A CA 1
ATOM 1227 C C . ALA A 1 174 ? -17.792 2.731 4.038 1.00 92.62 174 ALA A C 1
ATOM 1229 O O . ALA A 1 174 ? -18.538 3.005 4.985 1.00 92.62 174 ALA A O 1
ATOM 1230 N N . TYR A 1 175 ? -17.826 1.541 3.435 1.00 93.12 175 TYR A N 1
ATOM 1231 C CA . TYR A 1 175 ? -18.714 0.457 3.846 1.00 93.12 175 TYR A CA 1
ATOM 1232 C C . TYR A 1 175 ? -18.398 -0.037 5.265 1.00 93.12 175 TYR A C 1
ATOM 1234 O O . TYR A 1 175 ? -19.298 -0.097 6.110 1.00 93.12 175 TYR A O 1
ATOM 1242 N N . ILE A 1 176 ? -17.127 -0.336 5.555 1.00 91.38 176 ILE A N 1
ATOM 1243 C CA . ILE A 1 176 ? -16.712 -0.846 6.868 1.00 91.38 176 ILE A CA 1
ATOM 1244 C C . ILE A 1 176 ? -16.864 0.232 7.943 1.00 91.38 176 ILE A C 1
ATOM 1246 O O . ILE A 1 176 ? -17.353 -0.073 9.028 1.00 91.38 176 ILE A O 1
ATOM 1250 N N . SER A 1 177 ? -16.561 1.495 7.634 1.00 91.19 177 SER A N 1
ATOM 1251 C CA . SER A 1 177 ? -16.753 2.619 8.560 1.00 91.19 177 SER A CA 1
ATOM 1252 C C . SER A 1 177 ? -18.214 2.743 8.993 1.00 91.19 177 SER A C 1
ATOM 1254 O O . SER A 1 177 ? -18.513 2.749 10.188 1.00 91.19 177 SER A O 1
ATOM 1256 N N . ARG A 1 178 ? -19.158 2.698 8.044 1.00 90.75 178 ARG A N 1
ATOM 1257 C CA . ARG A 1 178 ? -20.599 2.698 8.358 1.00 90.75 178 ARG A CA 1
ATOM 1258 C C . ARG A 1 178 ? -21.018 1.475 9.174 1.00 90.75 178 ARG A C 1
ATOM 1260 O O . ARG A 1 178 ? -21.842 1.589 10.081 1.00 90.75 178 ARG A O 1
ATOM 1267 N N . TRP A 1 179 ? -20.471 0.301 8.868 1.00 91.00 179 TRP A N 1
ATOM 1268 C CA . TRP A 1 179 ? -20.746 -0.920 9.626 1.00 91.00 179 TRP A CA 1
ATOM 1269 C C . TRP A 1 179 ? -20.218 -0.847 11.070 1.00 91.00 179 TRP A C 1
ATOM 1271 O O . TRP A 1 179 ? -20.923 -1.258 11.993 1.00 91.00 179 TRP A O 1
ATOM 1281 N N . GLN A 1 180 ? -19.026 -0.282 11.281 1.00 88.75 180 GLN A N 1
ATOM 1282 C CA . GLN A 1 180 ? -18.428 -0.082 12.605 1.00 88.75 180 GLN A CA 1
ATOM 1283 C C . GLN A 1 180 ? -19.210 0.939 13.434 1.00 88.75 180 GLN A C 1
ATOM 1285 O O . GLN A 1 180 ? -19.543 0.655 14.587 1.00 88.75 180 GLN A O 1
ATOM 1290 N N . GLN A 1 181 ? -19.617 2.054 12.823 1.00 87.81 181 GLN A N 1
ATOM 1291 C CA . GLN A 1 181 ? -20.441 3.074 13.477 1.00 87.81 181 GLN A CA 1
ATOM 1292 C C . GLN A 1 181 ? -21.782 2.508 13.963 1.00 87.81 181 GLN A C 1
ATOM 1294 O O . GLN A 1 181 ? -22.171 2.742 15.105 1.00 87.81 181 GLN A O 1
ATOM 1299 N N . ARG A 1 182 ? -22.455 1.676 13.151 1.00 88.06 182 ARG A N 1
ATOM 1300 C CA . ARG A 1 182 ? -23.699 0.982 13.552 1.00 88.06 182 ARG A CA 1
ATOM 1301 C C . ARG A 1 182 ? -23.518 0.046 14.751 1.00 88.06 182 ARG A C 1
ATOM 1303 O O . ARG A 1 182 ? -24.491 -0.266 15.427 1.00 88.06 182 ARG A O 1
ATOM 1310 N N . ARG A 1 183 ? -22.292 -0.412 15.013 1.00 84.25 183 ARG A N 1
ATOM 1311 C CA . ARG A 1 183 ? -21.931 -1.261 16.160 1.00 84.25 183 ARG A CA 1
ATOM 1312 C C . ARG A 1 183 ? -21.375 -0.465 17.346 1.00 84.25 183 ARG A C 1
ATOM 1314 O O . ARG A 1 183 ? -20.910 -1.071 18.307 1.00 84.25 183 ARG A O 1
ATOM 1321 N N . GLY A 1 184 ? -21.410 0.868 17.283 1.00 81.69 184 GLY A N 1
ATOM 1322 C CA . GLY A 1 184 ? -20.887 1.753 18.327 1.00 81.69 184 GLY A CA 1
ATOM 1323 C C . GLY A 1 184 ? -19.359 1.863 18.354 1.00 81.69 184 GLY A C 1
ATOM 1324 O O . GLY A 1 184 ? -18.810 2.405 19.313 1.00 81.69 184 GLY A O 1
ATOM 1325 N N . ILE A 1 185 ? -18.670 1.358 17.325 1.00 84.94 185 ILE A N 1
ATOM 1326 C CA . ILE A 1 185 ? -17.224 1.526 17.164 1.00 84.94 185 ILE A CA 1
ATOM 1327 C C . ILE A 1 185 ? -17.000 2.845 16.434 1.00 84.94 185 ILE A C 1
ATOM 1329 O O . ILE A 1 185 ? -17.359 2.979 15.262 1.00 84.94 185 ILE A O 1
ATOM 1333 N N . THR A 1 186 ? -16.440 3.829 17.132 1.00 82.69 186 THR A N 1
ATOM 1334 C CA . THR A 1 186 ? -16.196 5.167 16.582 1.00 82.69 186 THR A CA 1
ATOM 1335 C C . THR A 1 186 ? -14.756 5.601 16.851 1.00 82.69 186 THR A C 1
ATOM 1337 O O . THR A 1 186 ? -14.203 5.236 17.891 1.00 82.69 186 THR A O 1
ATOM 1340 N N . PRO A 1 187 ? -14.157 6.424 15.967 1.00 80.62 187 PRO A N 1
ATOM 1341 C CA . PRO A 1 187 ? -12.825 6.986 16.199 1.00 80.62 187 PRO A CA 1
ATOM 1342 C C . PRO A 1 187 ? -12.738 7.754 17.524 1.00 80.62 187 PRO A C 1
ATOM 1344 O O . PRO A 1 187 ? -11.769 7.622 18.253 1.00 80.62 187 PRO A O 1
ATOM 1347 N N . LYS A 1 188 ? -13.811 8.462 17.903 1.00 80.50 188 LYS A N 1
ATOM 1348 C CA . LYS A 1 188 ? -13.884 9.210 19.169 1.00 80.50 188 LYS A CA 1
ATOM 1349 C C . LYS A 1 188 ? -13.768 8.312 20.402 1.00 80.50 188 LYS A C 1
ATOM 1351 O O . LYS A 1 188 ? -13.139 8.689 21.382 1.00 80.50 188 LYS A O 1
ATOM 1356 N N . ASN A 1 189 ? -14.388 7.130 20.371 1.00 79.12 189 ASN A N 1
ATOM 1357 C C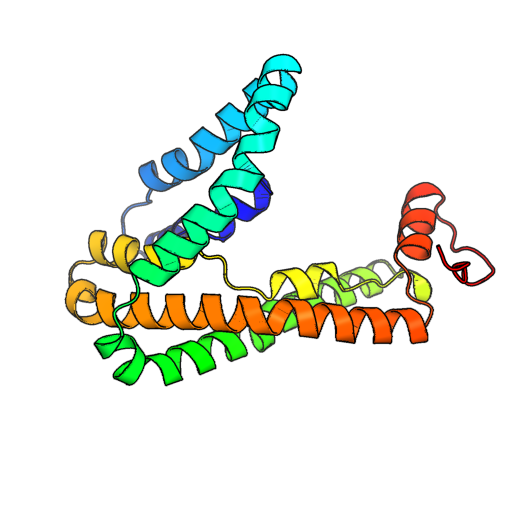A . ASN A 1 189 ? -14.303 6.177 21.479 1.00 79.12 189 ASN A CA 1
ATOM 1358 C C . ASN A 1 189 ? -12.895 5.575 21.584 1.00 79.12 189 ASN A C 1
ATOM 1360 O O . ASN A 1 189 ? -12.427 5.293 22.685 1.00 79.12 189 ASN A O 1
ATOM 1364 N N . GLU A 1 190 ? -12.234 5.368 20.445 1.00 80.06 190 GLU A N 1
ATOM 1365 C CA . GLU A 1 190 ? -10.848 4.916 20.375 1.00 80.06 190 GLU A CA 1
ATOM 1366 C C . GLU A 1 190 ? -9.876 5.979 20.912 1.00 80.06 190 GLU A C 1
ATOM 1368 O O . GLU A 1 190 ? -9.096 5.671 21.811 1.00 80.06 190 GLU A O 1
ATOM 1373 N N . GLU A 1 191 ? -9.973 7.227 20.443 1.00 82.25 191 GLU A N 1
ATOM 1374 C CA . GLU A 1 191 ? -9.173 8.364 20.929 1.00 82.25 191 GLU A CA 1
ATOM 1375 C C . GLU A 1 191 ? -9.350 8.574 22.436 1.00 82.25 191 GLU A C 1
ATOM 1377 O O . GLU A 1 191 ? -8.367 8.583 23.175 1.00 82.25 191 GLU A O 1
ATOM 1382 N N . ALA A 1 192 ? -10.598 8.614 22.918 1.00 80.56 192 ALA A N 1
ATOM 1383 C CA . ALA A 1 192 ? -10.885 8.766 24.343 1.00 80.56 192 ALA A CA 1
ATOM 1384 C C . ALA A 1 192 ? -10.244 7.656 25.193 1.00 80.56 192 ALA A C 1
ATOM 1386 O O . ALA A 1 192 ? -9.733 7.925 26.281 1.00 80.56 192 ALA A O 1
ATOM 1387 N N . PHE A 1 193 ? -10.225 6.414 24.698 1.00 81.75 193 PHE A N 1
ATOM 1388 C CA . PHE A 1 193 ? -9.586 5.299 25.395 1.00 81.75 193 PHE A CA 1
ATOM 1389 C C . PHE A 1 193 ? -8.061 5.429 25.441 1.00 81.75 193 PHE A C 1
ATOM 1391 O O . PHE A 1 193 ? -7.465 5.112 26.471 1.00 81.75 193 PHE A O 1
ATOM 1398 N N . TYR A 1 194 ? -7.425 5.909 24.372 1.00 80.94 194 TYR A N 1
ATOM 1399 C CA . TYR A 1 194 ? -5.979 6.138 24.361 1.00 80.94 194 TYR A CA 1
ATOM 1400 C C . TYR A 1 194 ? -5.555 7.332 25.227 1.00 80.94 194 TYR A C 1
ATOM 1402 O O . TYR A 1 194 ? -4.492 7.273 25.842 1.00 80.94 194 TYR A O 1
ATOM 1410 N N . GLU A 1 195 ? -6.381 8.376 25.323 1.00 83.31 195 GLU A N 1
ATOM 1411 C CA . GLU A 1 195 ? -6.090 9.569 26.131 1.00 83.31 195 GLU A CA 1
ATOM 1412 C C . GLU A 1 195 ? -6.377 9.373 27.624 1.00 83.31 195 GLU A C 1
ATOM 1414 O O . GLU A 1 195 ? -5.605 9.815 28.474 1.00 83.31 195 GLU A O 1
ATOM 1419 N N . THR A 1 196 ? -7.490 8.716 27.961 1.00 79.00 196 THR A N 1
ATOM 1420 C CA . THR A 1 196 ? -7.999 8.666 29.346 1.00 79.00 196 THR A CA 1
ATOM 1421 C C . THR A 1 196 ? -7.950 7.274 29.974 1.00 79.00 196 THR A C 1
ATOM 1423 O O . THR A 1 196 ? -8.181 7.127 31.174 1.00 79.00 196 THR A O 1
ATOM 1426 N N . GLY A 1 197 ? -7.687 6.229 29.183 1.00 75.56 197 GLY A N 1
ATOM 1427 C CA . GLY A 1 197 ? -7.777 4.831 29.618 1.00 75.56 197 GLY A CA 1
ATOM 1428 C C . GLY A 1 197 ? -9.210 4.342 29.870 1.00 75.56 197 GLY A C 1
ATOM 1429 O O . GLY A 1 197 ? -9.402 3.189 30.260 1.00 75.56 197 GLY A O 1
ATOM 1430 N N . GLN A 1 198 ? -10.221 5.191 29.659 1.00 69.38 198 GLN A N 1
ATOM 1431 C CA . GLN A 1 198 ? -11.629 4.884 29.886 1.00 69.38 198 GLN A CA 1
ATOM 1432 C C . GLN A 1 198 ? -12.418 4.934 28.577 1.00 69.38 198 GLN A C 1
ATOM 1434 O O . GLN A 1 198 ? -12.093 5.662 27.645 1.00 69.38 198 GLN A O 1
ATOM 1439 N N . VAL A 1 199 ? -13.483 4.139 28.510 1.00 64.69 199 VAL A N 1
ATOM 1440 C CA . VAL A 1 199 ? -14.453 4.207 27.414 1.00 64.69 199 VAL A CA 1
ATOM 1441 C C . VAL A 1 199 ? -15.584 5.127 27.854 1.00 64.69 199 VAL A C 1
ATOM 1443 O O . VAL A 1 199 ? -16.121 4.900 28.942 1.00 64.69 199 VAL A O 1
ATOM 1446 N N . PRO A 1 200 ? -15.991 6.115 27.041 1.00 62.50 200 PRO A N 1
ATOM 1447 C CA . PRO A 1 200 ? -17.159 6.932 27.343 1.00 62.50 200 PRO A CA 1
ATOM 1448 C C . PRO A 1 200 ? -18.384 6.050 27.630 1.00 62.50 200 PRO A C 1
ATOM 1450 O O . PRO A 1 200 ? -18.706 5.142 26.863 1.00 62.50 200 PRO A O 1
ATOM 1453 N N . THR A 1 201 ? -19.071 6.300 28.747 1.00 58.09 201 THR A N 1
ATOM 1454 C CA . THR A 1 201 ? -20.225 5.508 29.222 1.00 58.09 201 THR A CA 1
ATOM 1455 C C . THR A 1 201 ? -21.474 5.646 28.347 1.00 58.09 201 THR A C 1
ATOM 1457 O O . THR A 1 201 ? -22.405 4.855 28.483 1.00 58.09 201 THR A O 1
ATOM 1460 N N . ALA A 1 202 ? -21.482 6.598 27.412 1.00 55.19 202 ALA A N 1
ATOM 1461 C CA . ALA A 1 202 ? -22.492 6.746 26.376 1.00 55.19 202 ALA A CA 1
ATOM 1462 C C . ALA A 1 202 ? -21.813 6.762 24.995 1.00 55.19 202 ALA A C 1
ATOM 1464 O O . ALA A 1 202 ? -20.758 7.387 24.853 1.00 55.19 202 ALA A O 1
ATOM 1465 N N . PRO A 1 203 ? -22.391 6.115 23.963 1.00 51.06 203 PRO A N 1
ATOM 1466 C CA . PRO A 1 203 ? -21.919 6.307 22.601 1.00 51.06 203 PRO A CA 1
ATOM 1467 C C . PRO A 1 203 ? -22.012 7.798 22.277 1.00 51.06 203 PRO A C 1
ATOM 1469 O O . PRO A 1 203 ? -23.090 8.383 22.359 1.00 51.06 203 PRO A O 1
ATOM 1472 N N . ILE A 1 204 ? -20.882 8.417 21.930 1.00 54.00 204 ILE A N 1
ATOM 1473 C CA . ILE A 1 204 ? -20.850 9.807 21.475 1.00 54.00 204 ILE A CA 1
ATOM 1474 C C . ILE A 1 204 ? -21.518 9.833 20.094 1.00 54.00 204 ILE A C 1
ATOM 1476 O O . ILE A 1 204 ? -20.857 9.716 19.061 1.00 54.00 204 ILE A O 1
ATOM 1480 N N . THR A 1 205 ? -22.848 9.908 20.065 1.00 50.69 205 THR A N 1
ATOM 1481 C CA . THR A 1 205 ? -23.620 10.164 18.850 1.00 50.69 205 THR A CA 1
ATOM 1482 C C . THR A 1 205 ? -23.240 11.557 18.365 1.00 50.69 205 THR A C 1
ATOM 1484 O O . THR A 1 205 ? -23.373 12.527 19.110 1.00 50.69 205 THR A O 1
ATOM 1487 N N . GLN A 1 206 ? -22.697 11.664 17.152 1.00 46.41 206 GLN A N 1
ATOM 1488 C CA . GLN A 1 206 ? -22.417 12.966 16.545 1.00 46.41 206 GLN A CA 1
ATOM 1489 C C . GLN A 1 206 ? -23.717 13.784 16.446 1.00 46.41 206 GLN A C 1
ATOM 1491 O O . GLN A 1 206 ? -24.718 13.237 15.983 1.00 46.41 206 GLN A O 1
ATOM 1496 N N . PRO A 1 207 ? -23.719 15.077 16.812 1.00 42.19 207 PRO A N 1
ATOM 1497 C CA . PRO A 1 207 ? -24.568 16.045 16.139 1.00 42.19 207 PRO A CA 1
ATOM 1498 C C . PRO A 1 207 ? -23.989 16.320 14.744 1.00 42.19 207 PRO A C 1
ATOM 1500 O O . PRO A 1 207 ? -22.770 16.386 14.575 1.00 42.19 207 PRO A O 1
ATOM 1503 N N . GLU A 1 208 ? -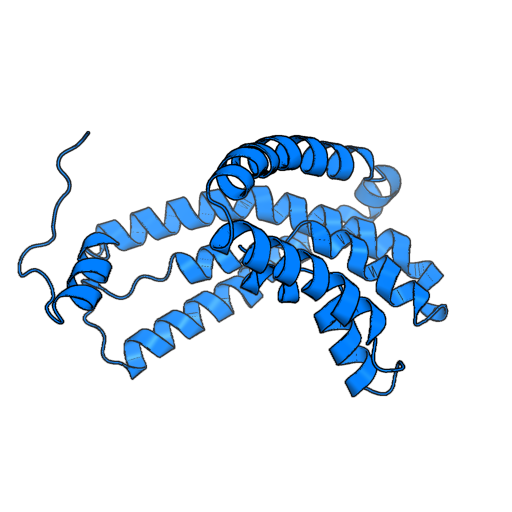24.872 16.435 13.757 1.00 44.97 208 GLU A N 1
ATOM 1504 C CA . GLU A 1 208 ? -24.549 16.801 12.379 1.00 44.97 208 GLU A CA 1
ATOM 1505 C C . GLU A 1 208 ? -23.952 18.213 12.324 1.00 44.97 208 GLU A C 1
ATOM 1507 O O . GLU A 1 208 ? -24.616 19.160 12.740 1.00 44.97 208 GLU A O 1
ATOM 1512 N N . THR A 1 209 ? -22.732 18.338 11.790 1.00 36.16 209 THR A N 1
ATOM 1513 C CA . THR A 1 209 ? -22.200 19.530 11.100 1.00 36.16 209 THR A CA 1
ATOM 1514 C C . THR A 1 209 ? -21.121 19.102 10.121 1.00 36.16 209 THR A C 1
ATOM 1516 O O . THR A 1 209 ? -20.175 18.424 10.590 1.00 36.16 209 THR A O 1
#

Foldseek 3Di:
DLVCQCVQALQVVQVVCVVVVNFPNPVVVVCVSCVVSVVCVCQVVVDVVSVVVCVCVVVVVVVVLVVVLVVPADVVLCVVQLVLLLVVLVVLLCPQLVVQLVVLQVVCVVVVPDLLQSDRLVSLLRSARDSNHLCNLVVVCVRPVVSVVVSNNVSNSSSSSNVNRVVVSVVSSVVVQVVSVVVLRDVVQNVCCVVPVDGPPDRPDDDDD

Solvent-accessible surface area (backbone atoms only — not comparable to full-atom values): 11226 Å² total; per-residue (Å²): 115,70,83,59,58,55,66,41,32,44,51,53,58,44,49,53,37,23,75,69,70,74,43,75,75,55,60,67,57,49,48,65,62,46,48,60,49,52,51,51,52,50,43,46,73,71,30,66,70,56,32,63,67,50,58,61,50,58,72,57,45,53,61,53,52,52,48,50,55,60,72,68,57,57,63,72,55,34,72,71,47,20,67,59,6,39,53,48,17,53,46,38,33,53,54,53,10,41,48,38,30,49,49,46,50,49,48,36,57,74,70,62,55,56,78,36,44,62,73,42,61,71,22,42,64,60,20,44,52,50,74,58,39,37,53,24,37,54,59,50,20,72,73,40,63,88,40,52,88,50,23,66,61,48,26,40,18,42,44,33,10,20,54,44,14,66,62,48,37,62,56,51,42,53,52,50,50,54,56,33,47,77,67,54,27,40,72,67,40,31,52,42,28,76,76,69,74,44,68,71,95,57,81,83,73,78,78,93,128

Mean predicted aligned error: 8.62 Å

Secondary structure (DSSP, 8-state):
-TGGGGTSSHHHHHHHHHHTTSS---HHHHHHHHHHHHHHHHHHHH-HHHHHHHHHHHHHHHHHHHHHHHHT--HHHHHHHHHHHHHHHHHHIIIIIHHHHHHHHHHHHHTT--GGG---HHHHHTTSPPGGGGGHHHHHHHH-GGGHHHHHHHHHHHHHHHHHHHHHHHHHHHHHHHHHHHTT--HHHHHHHHHHSS--SS--PPPP-

Sequence (209 aa):
MSILSINDGPFLTMIAMGAAGLADFPLMALLAAILPMLLGFILGNGSERARDFLAPGERLIIPFAAFALGAGIDFTVLAGSGAIGIALGLATVIFSGGAAVLSLYAWHRARRHPAPTRNVISGVCEASTAGNAIATPLAVATIDPTLMPVQGVATAQVAAAVVTTAFTAPFLVAYISRWQQRRGITPKNEEAFYETGQVPTAPITQPET

InterPro domains:
  IPR004684 2-keto-3-deoxygluconate permease [PF03812] (2-177)

pLDDT: mean 82.03, std 10.68, range [36.16, 93.12]

Radius of gyration: 20.55 Å; Cα contacts (8 Å, |Δi|>4): 214; chains: 1; bounding box: 48×44×56 Å